Protein AF-A0A0S8HMH0-F1 (afdb_monomer)

Solvent-accessible surface area (backbone atoms only — not comparable to full-atom values): 11018 Å² total; per-residue (Å²): 95,72,72,56,54,53,49,30,64,58,48,47,52,60,85,46,56,89,77,49,42,74,47,32,37,36,41,28,42,48,95,86,63,75,40,56,44,40,27,40,67,96,49,77,58,69,62,85,72,77,86,64,91,89,71,96,68,79,64,75,35,37,70,79,66,38,47,76,60,98,62,56,66,53,66,22,23,14,37,42,34,40,58,44,87,44,60,71,60,41,64,72,53,43,43,40,42,51,50,45,24,29,25,83,70,13,36,37,36,44,32,37,47,31,38,86,16,70,39,26,44,49,56,54,59,58,42,64,77,75,42,99,65,76,86,62,41,58,49,40,66,68,56,50,53,51,54,41,43,77,45,50,30,46,83,76,49,39,27,23,28,52,69,60,55,80,98,61,60,82,74,88,52,76,49,42,84,40,86,59,85,71,29,19,31,38,31,41,34,28,31,32,56,78,76,90,125

Structure (mmCIF, N/CA/C/O backbone):
data_AF-A0A0S8HMH0-F1
#
_entry.id   AF-A0A0S8HMH0-F1
#
loop_
_atom_site.group_PDB
_atom_site.id
_atom_site.type_symbol
_atom_site.label_atom_id
_atom_site.label_alt_id
_atom_site.label_comp_id
_atom_site.label_asym_id
_atom_site.label_entity_id
_atom_site.label_seq_id
_atom_site.pdbx_PDB_ins_code
_atom_site.Cartn_x
_atom_site.Cartn_y
_atom_site.Cartn_z
_atom_site.occupancy
_atom_site.B_iso_or_equiv
_atom_site.auth_seq_id
_atom_site.auth_comp_id
_atom_site.auth_asym_id
_atom_site.auth_atom_id
_atom_site.pdbx_PDB_model_num
ATOM 1 N N . MET A 1 1 ? 19.406 8.335 -10.727 1.00 54.56 1 MET A N 1
ATOM 2 C CA . MET A 1 1 ? 18.355 7.352 -11.060 1.00 54.56 1 MET A CA 1
ATOM 3 C C . MET A 1 1 ? 17.518 6.958 -9.849 1.00 54.56 1 MET A C 1
ATOM 5 O O . MET A 1 1 ? 16.352 7.315 -9.808 1.00 54.56 1 MET A O 1
ATOM 9 N N . GLU A 1 2 ? 18.100 6.336 -8.819 1.00 69.69 2 GLU A N 1
ATOM 10 C CA . GLU A 1 2 ? 17.352 5.854 -7.639 1.00 69.69 2 GLU A CA 1
ATOM 11 C C . GLU A 1 2 ? 16.554 6.963 -6.906 1.00 69.69 2 GLU A C 1
ATOM 13 O O . GLU A 1 2 ? 15.407 6.765 -6.513 1.00 69.69 2 GLU A O 1
ATOM 18 N N . ARG A 1 3 ? 17.085 8.195 -6.843 1.00 76.88 3 ARG A N 1
ATOM 19 C CA . ARG A 1 3 ? 16.367 9.362 -6.285 1.00 76.88 3 ARG A CA 1
ATOM 20 C C . ARG A 1 3 ? 15.125 9.775 -7.091 1.00 76.88 3 ARG A C 1
ATOM 22 O O . ARG A 1 3 ? 14.196 10.321 -6.504 1.00 76.88 3 ARG A O 1
ATOM 29 N N . LEU A 1 4 ? 15.121 9.576 -8.411 1.00 86.12 4 LEU A N 1
ATOM 30 C CA . LEU A 1 4 ? 13.983 9.921 -9.271 1.00 86.12 4 LEU A CA 1
ATOM 31 C C . LEU A 1 4 ? 12.871 8.880 -9.133 1.00 86.12 4 LEU A C 1
ATOM 33 O O . LEU A 1 4 ? 11.728 9.262 -8.921 1.00 86.12 4 LEU A O 1
ATOM 37 N N . VAL A 1 5 ? 13.222 7.592 -9.143 1.00 86.12 5 VAL A N 1
ATOM 38 C CA . VAL A 1 5 ? 12.282 6.483 -8.901 1.00 86.12 5 VAL A CA 1
ATOM 39 C C . VAL A 1 5 ? 11.539 6.690 -7.582 1.00 86.12 5 VAL A C 1
ATOM 41 O O . VAL A 1 5 ? 10.315 6.735 -7.565 1.00 86.12 5 VAL A O 1
ATOM 44 N N . LEU A 1 6 ? 12.271 6.996 -6.506 1.00 81.94 6 LEU A N 1
ATOM 45 C CA . LEU A 1 6 ? 11.678 7.310 -5.205 1.00 81.94 6 LEU A CA 1
ATOM 46 C C . LEU A 1 6 ? 10.710 8.508 -5.248 1.00 81.94 6 LEU A C 1
ATOM 48 O O . LEU A 1 6 ? 9.697 8.527 -4.547 1.00 81.94 6 LEU A O 1
ATOM 52 N N . LYS A 1 7 ? 11.034 9.552 -6.024 1.00 85.50 7 LYS A N 1
ATOM 53 C CA . LYS A 1 7 ? 10.134 10.703 -6.198 1.00 85.50 7 LYS A CA 1
ATOM 54 C C . LYS A 1 7 ? 8.854 10.287 -6.917 1.00 85.50 7 LYS A C 1
ATOM 56 O O . LYS A 1 7 ? 7.790 10.750 -6.519 1.00 85.50 7 LYS A O 1
ATOM 61 N N . ILE A 1 8 ? 8.955 9.430 -7.930 1.00 90.50 8 ILE A N 1
ATOM 62 C CA . ILE A 1 8 ? 7.811 8.918 -8.689 1.00 90.50 8 ILE A CA 1
ATOM 63 C C . ILE A 1 8 ? 6.909 8.057 -7.790 1.00 90.50 8 ILE A C 1
ATOM 65 O O . ILE A 1 8 ? 5.709 8.311 -7.718 1.00 90.50 8 ILE A O 1
ATOM 69 N N . GLU A 1 9 ? 7.479 7.126 -7.019 1.00 89.56 9 GLU A N 1
ATOM 70 C CA . GLU A 1 9 ? 6.742 6.298 -6.046 1.00 89.56 9 GLU A CA 1
ATOM 71 C C . GLU A 1 9 ? 5.988 7.154 -5.019 1.00 89.56 9 GLU A C 1
ATOM 73 O O . GLU A 1 9 ? 4.804 6.942 -4.770 1.00 89.56 9 GLU A O 1
ATOM 78 N N . LYS A 1 10 ? 6.647 8.178 -4.457 1.00 85.69 10 LYS A N 1
ATOM 79 C CA . LYS A 1 10 ? 6.010 9.152 -3.551 1.00 85.69 10 LYS A CA 1
ATOM 80 C C . LYS A 1 10 ? 4.899 9.932 -4.240 1.00 85.69 10 LYS A C 1
ATOM 82 O O . LYS A 1 10 ? 3.817 10.111 -3.683 1.00 85.69 10 LYS A O 1
ATOM 87 N N . GLY A 1 11 ? 5.174 10.395 -5.456 1.00 88.25 11 GLY A N 1
ATOM 88 C CA . GLY A 1 11 ? 4.236 11.140 -6.283 1.00 88.25 11 GLY A CA 1
ATOM 89 C C . GLY A 1 11 ? 2.967 10.351 -6.598 1.00 88.25 11 GLY A C 1
ATOM 90 O O . GLY A 1 11 ? 1.910 10.963 -6.758 1.00 88.25 11 GLY A O 1
ATOM 91 N N . ALA A 1 12 ? 3.036 9.015 -6.596 1.00 92.19 12 ALA A N 1
ATOM 92 C CA . ALA A 1 12 ? 1.896 8.147 -6.868 1.00 92.19 12 ALA A CA 1
ATOM 93 C C . ALA A 1 12 ? 0.731 8.325 -5.883 1.00 92.19 12 ALA A C 1
ATOM 95 O O . ALA A 1 12 ? -0.423 8.139 -6.257 1.00 92.19 12 ALA A O 1
ATOM 96 N N . PHE A 1 13 ? 1.016 8.746 -4.650 1.00 91.00 13 PHE A N 1
ATOM 97 C CA . PHE A 1 13 ? 0.003 8.986 -3.622 1.00 91.00 13 PHE A CA 1
ATOM 98 C C . PHE A 1 13 ? -0.649 10.365 -3.724 1.00 91.00 13 PHE A C 1
ATOM 100 O O . PHE A 1 13 ? -1.709 10.575 -3.139 1.00 91.00 13 PHE A O 1
ATOM 107 N N . SER A 1 14 ? -0.050 11.312 -4.459 1.00 89.56 14 SER A N 1
ATOM 108 C CA . SER A 1 14 ? -0.543 12.696 -4.531 1.00 89.56 14 SER A CA 1
ATOM 109 C C . SER A 1 14 ? -2.036 12.823 -4.885 1.00 89.56 14 SER A C 1
ATOM 111 O O . SER A 1 14 ? -2.718 13.604 -4.217 1.00 89.56 14 SER A O 1
ATOM 113 N N . PRO A 1 15 ? -2.616 12.030 -5.813 1.00 91.94 15 PRO A N 1
ATOM 114 C CA . PRO A 1 15 ? -4.028 12.174 -6.165 1.00 91.94 15 PRO A CA 1
ATOM 115 C C . PRO A 1 15 ? -4.990 11.650 -5.093 1.00 91.94 15 PRO A C 1
ATOM 117 O O . PRO A 1 15 ? -6.191 11.880 -5.214 1.00 91.94 15 PRO A O 1
ATOM 120 N N . LEU A 1 16 ? -4.488 10.931 -4.081 1.00 90.06 16 LEU A N 1
ATOM 121 C CA . LEU A 1 16 ? -5.292 10.376 -2.993 1.00 90.06 16 LEU A CA 1
ATOM 122 C C . LEU A 1 16 ? -5.508 11.370 -1.854 1.00 90.06 16 LEU A C 1
ATOM 124 O O . LEU A 1 16 ? -6.494 11.243 -1.143 1.00 90.06 16 LEU A O 1
ATOM 128 N N . PHE A 1 17 ? -4.639 12.370 -1.672 1.00 87.25 17 PHE A N 1
ATOM 129 C CA . PHE A 1 17 ? -4.708 13.285 -0.523 1.00 87.25 17 PHE A CA 1
ATOM 130 C C . PHE A 1 17 ? -6.082 13.942 -0.283 1.00 87.25 17 PHE A C 1
ATOM 132 O O . PHE A 1 17 ? -6.442 14.064 0.890 1.00 87.25 17 PHE A O 1
ATOM 139 N N . PRO A 1 18 ? -6.865 14.324 -1.316 1.00 89.44 18 PRO A N 1
ATOM 140 C CA . PRO A 1 18 ? -8.228 14.829 -1.122 1.00 89.44 18 PRO A CA 1
ATOM 141 C C . PRO A 1 18 ? -9.206 13.806 -0.522 1.00 89.44 18 PRO A C 1
ATOM 143 O O . PRO A 1 18 ? -10.180 14.194 0.106 1.00 89.44 18 PRO A O 1
ATOM 146 N N . LEU A 1 19 ? -8.947 12.507 -0.698 1.00 87.44 19 LEU A N 1
ATOM 147 C CA . LEU A 1 19 ? -9.788 11.401 -0.223 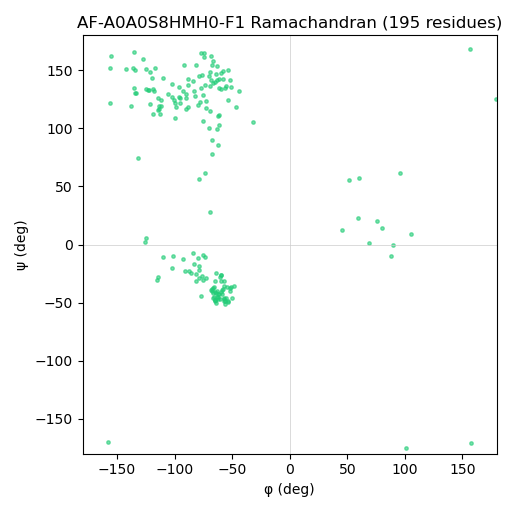1.00 87.44 19 LEU A CA 1
ATOM 148 C C . LEU A 1 19 ? -9.374 10.881 1.164 1.00 87.44 19 LEU A C 1
ATOM 150 O O . LEU A 1 19 ? -10.093 10.073 1.753 1.00 87.44 19 LEU A O 1
ATOM 154 N N . LEU A 1 20 ? -8.199 11.287 1.659 1.00 88.38 20 LEU A N 1
ATOM 155 C CA . LEU A 1 20 ? -7.602 10.769 2.890 1.00 88.38 20 LEU A CA 1
ATOM 156 C C . LEU A 1 20 ? -7.851 11.718 4.067 1.00 88.38 20 LEU A C 1
ATOM 158 O O . LEU A 1 20 ? -7.229 12.789 4.161 1.00 88.38 20 LEU A O 1
ATOM 162 N N . ALA A 1 21 ? -8.720 11.288 4.983 1.00 90.75 21 ALA A N 1
ATOM 163 C CA . ALA A 1 21 ? -9.039 11.981 6.224 1.00 90.75 21 ALA A CA 1
ATOM 164 C C . ALA A 1 21 ? -7.819 12.092 7.157 1.00 90.75 21 ALA A C 1
ATOM 166 O O . ALA A 1 21 ? -6.878 11.299 7.104 1.00 90.75 21 ALA A O 1
ATOM 167 N N . LYS A 1 22 ? -7.818 13.118 8.012 1.00 88.44 22 LYS A N 1
ATOM 168 C CA . LYS A 1 22 ? -6.812 13.296 9.069 1.00 88.44 22 LYS A CA 1
ATOM 169 C C . LYS A 1 22 ? -7.305 12.640 10.374 1.00 88.44 22 LYS A C 1
ATOM 171 O O . LYS A 1 22 ? -8.511 12.587 10.565 1.00 88.44 22 LYS A O 1
ATOM 176 N N . PRO A 1 23 ? -6.397 12.223 11.277 1.00 91.06 23 PRO A N 1
ATOM 177 C CA . PRO A 1 23 ? -4.943 12.263 11.126 1.00 91.06 23 PRO A CA 1
ATOM 178 C C . PRO A 1 23 ? -4.445 11.142 10.198 1.00 91.06 23 PRO A C 1
ATOM 180 O O . PRO A 1 23 ? -5.026 10.063 10.154 1.00 91.06 23 PRO A O 1
ATOM 183 N N . ARG A 1 24 ? -3.380 11.408 9.424 1.00 87.56 24 ARG A N 1
ATOM 184 C CA . ARG A 1 24 ? -2.820 10.428 8.474 1.00 87.56 24 ARG A CA 1
ATOM 185 C C . ARG A 1 24 ? -1.570 9.788 9.039 1.00 87.56 24 ARG A C 1
ATOM 187 O O . ARG A 1 24 ? -0.651 10.518 9.408 1.00 87.56 24 ARG A O 1
ATOM 194 N N . LEU A 1 25 ? -1.524 8.467 9.063 1.00 87.44 25 LEU A N 1
ATOM 195 C CA . LEU A 1 25 ? -0.377 7.687 9.503 1.00 87.44 25 LEU A CA 1
ATOM 196 C C . LEU A 1 25 ? 0.425 7.198 8.295 1.00 87.44 25 LEU A C 1
ATOM 198 O O . LEU A 1 25 ? -0.087 6.475 7.448 1.00 87.44 25 LEU A O 1
ATOM 202 N N . GLU A 1 26 ? 1.694 7.561 8.226 1.00 84.50 26 GLU A N 1
ATOM 203 C CA . GLU A 1 26 ? 2.635 7.077 7.224 1.00 84.50 26 GLU A CA 1
ATOM 204 C C . GLU A 1 26 ? 3.424 5.894 7.788 1.00 84.50 26 GLU A C 1
ATOM 206 O O . GLU A 1 26 ? 4.044 6.002 8.846 1.00 84.50 26 GLU A O 1
ATOM 211 N N . LEU A 1 27 ? 3.416 4.778 7.063 1.00 79.44 27 LEU A N 1
ATOM 212 C CA . LEU A 1 27 ? 4.091 3.525 7.382 1.00 79.44 27 LEU A CA 1
ATOM 213 C C . LEU A 1 27 ? 5.028 3.140 6.232 1.00 79.44 27 LEU A C 1
ATOM 215 O O . LEU A 1 27 ? 4.635 3.117 5.072 1.00 79.44 27 LEU A O 1
ATOM 219 N N . GLY A 1 28 ? 6.271 2.769 6.514 1.00 68.69 28 GLY A N 1
ATOM 220 C CA . GLY A 1 28 ? 7.116 2.139 5.493 1.00 68.69 28 GLY A CA 1
ATOM 221 C C . GLY A 1 28 ? 8.600 2.290 5.752 1.00 68.69 28 GLY A C 1
ATOM 222 O O . GLY A 1 28 ? 9.015 3.071 6.597 1.00 68.69 28 GLY A O 1
ATOM 223 N N . ILE A 1 29 ? 9.424 1.552 5.015 1.00 56.78 29 ILE A N 1
ATOM 224 C CA . ILE A 1 29 ? 10.881 1.728 5.020 1.00 56.78 29 ILE A CA 1
ATOM 225 C C . ILE A 1 29 ? 11.264 2.203 3.631 1.00 56.78 29 ILE A C 1
ATOM 227 O O . ILE A 1 29 ? 11.103 1.470 2.660 1.00 56.78 29 ILE A O 1
ATOM 231 N N . TRP A 1 30 ? 11.792 3.417 3.523 1.00 54.16 30 TRP A N 1
ATOM 232 C CA . TRP A 1 30 ? 12.256 3.896 2.227 1.00 54.16 30 TRP A CA 1
ATOM 233 C C . TRP A 1 30 ? 13.563 3.202 1.835 1.00 54.16 30 TRP A C 1
ATOM 235 O O . TRP A 1 30 ? 14.468 3.146 2.682 1.00 54.16 30 TRP A O 1
ATOM 245 N N . PRO A 1 31 ? 13.716 2.773 0.565 1.00 41.88 31 PRO A N 1
ATOM 246 C CA . PRO A 1 31 ? 14.892 2.044 0.079 1.00 41.88 31 PRO A CA 1
ATOM 247 C C . PRO A 1 31 ? 16.234 2.688 0.464 1.00 41.88 31 PRO A C 1
ATOM 249 O O . PRO A 1 31 ? 17.186 1.994 0.808 1.00 41.88 31 PRO A O 1
ATOM 252 N N . HIS A 1 32 ? 16.292 4.024 0.499 1.00 40.22 32 HIS A N 1
ATOM 253 C CA . HIS A 1 32 ? 17.520 4.781 0.782 1.00 40.22 32 HIS A CA 1
ATOM 254 C C . HIS A 1 32 ? 17.627 5.320 2.208 1.00 40.22 32 HIS A C 1
ATOM 256 O O . HIS A 1 32 ? 18.678 5.825 2.590 1.00 40.22 32 HIS A O 1
ATOM 262 N N . SER A 1 33 ? 16.560 5.245 3.008 1.00 41.53 33 SER A N 1
ATOM 263 C CA . SER A 1 33 ? 16.579 5.845 4.344 1.00 41.53 33 SER A CA 1
ATOM 264 C C . SER A 1 33 ? 17.055 4.863 5.417 1.00 41.53 33 SER A C 1
ATOM 266 O O . SER A 1 33 ? 17.503 5.314 6.467 1.00 41.53 33 SER A O 1
ATOM 268 N N . LYS A 1 34 ? 16.960 3.533 5.197 1.00 46.12 34 LYS A N 1
ATOM 269 C CA . LYS A 1 34 ? 17.135 2.471 6.231 1.00 46.12 34 LYS A CA 1
ATOM 270 C C . LYS A 1 34 ? 16.399 2.763 7.556 1.00 46.12 34 LYS A C 1
ATOM 272 O O . LYS A 1 34 ? 16.637 2.118 8.573 1.00 46.12 34 LYS A O 1
ATOM 277 N N . ARG A 1 35 ? 15.512 3.754 7.544 1.00 43.50 35 ARG A N 1
ATOM 278 C CA . ARG A 1 35 ? 14.792 4.312 8.669 1.00 43.50 35 ARG A CA 1
ATOM 279 C C . ARG A 1 35 ? 13.326 4.066 8.364 1.00 43.50 35 ARG A C 1
ATOM 281 O O . ARG A 1 35 ? 12.827 4.626 7.384 1.00 43.50 35 ARG A O 1
ATOM 288 N N . PRO A 1 36 ? 12.653 3.203 9.130 1.00 49.84 36 PRO A N 1
ATOM 289 C CA . PRO A 1 36 ? 11.218 3.116 9.032 1.00 49.84 36 PRO A CA 1
ATOM 290 C C . PRO A 1 36 ? 10.591 4.467 9.364 1.00 49.84 36 PRO A C 1
ATOM 292 O O . PRO A 1 36 ? 10.959 5.120 10.339 1.00 49.84 36 PRO A O 1
ATOM 295 N N . ILE A 1 37 ? 9.650 4.882 8.535 1.00 57.03 37 ILE A N 1
ATOM 296 C CA . ILE A 1 37 ? 8.772 5.999 8.805 1.00 57.03 37 ILE A CA 1
ATOM 297 C C . ILE A 1 37 ? 7.535 5.454 9.508 1.00 57.03 37 ILE A C 1
ATOM 299 O O . ILE A 1 37 ? 6.895 4.510 9.044 1.00 57.03 37 ILE A O 1
ATOM 303 N N . LEU A 1 38 ? 7.267 6.062 10.657 1.00 56.00 38 LEU A N 1
ATOM 304 C CA . LEU A 1 38 ? 6.021 5.993 11.399 1.00 56.00 38 LEU A CA 1
ATOM 305 C C . LEU A 1 38 ? 5.662 7.441 11.751 1.00 56.00 38 LEU A C 1
ATOM 307 O O . LEU A 1 38 ? 5.916 7.873 12.869 1.00 56.00 38 LEU A O 1
ATOM 311 N N . SER A 1 39 ? 5.200 8.243 10.792 1.00 60.41 39 SER A N 1
ATOM 312 C CA . SER A 1 39 ? 4.813 9.647 11.032 1.00 60.41 39 SER A CA 1
ATOM 313 C C . SER A 1 39 ? 3.304 9.784 11.023 1.00 60.41 39 SER A C 1
ATOM 315 O O . SER A 1 39 ? 2.643 9.359 10.088 1.00 60.41 39 SER A O 1
ATOM 317 N N . LEU A 1 40 ? 2.752 10.419 12.051 1.00 56.47 40 LEU A N 1
ATOM 318 C CA . LEU A 1 40 ? 1.377 10.905 12.019 1.00 56.47 40 LEU A CA 1
ATOM 319 C C . LEU A 1 40 ? 1.419 12.354 11.524 1.00 56.47 40 LEU A C 1
ATOM 321 O O . LEU A 1 40 ? 2.241 13.126 12.013 1.00 56.47 40 LEU A O 1
ATOM 325 N N . SER A 1 41 ? 0.582 12.737 10.558 1.00 57.62 41 SER A N 1
ATOM 326 C CA . SER A 1 41 ? 0.531 14.108 10.023 1.00 57.62 41 SER A CA 1
ATOM 327 C C . SER A 1 41 ? 0.515 15.142 11.155 1.00 57.62 41 SER A C 1
ATOM 329 O O . SER A 1 41 ? -0.406 15.152 11.967 1.00 57.62 41 SER A O 1
ATOM 331 N N . GLY A 1 42 ? 1.539 16.002 11.203 1.00 44.00 42 GLY A N 1
ATOM 332 C CA . GLY A 1 42 ? 1.706 17.029 12.241 1.00 44.00 42 GLY A CA 1
ATOM 333 C C . GLY A 1 42 ? 2.495 16.598 13.487 1.00 44.00 42 GLY A C 1
ATOM 334 O O . GLY A 1 42 ? 2.711 17.422 14.370 1.00 44.00 42 GLY A O 1
ATOM 335 N N . ARG A 1 43 ? 2.968 15.347 13.575 1.00 41.31 43 ARG A N 1
ATOM 336 C CA . ARG A 1 43 ? 3.824 14.849 14.667 1.00 41.31 43 ARG A CA 1
ATOM 337 C C . ARG A 1 43 ? 5.152 14.320 14.124 1.00 41.31 43 ARG A C 1
ATOM 339 O O . ARG A 1 43 ? 5.227 13.793 13.014 1.00 41.31 43 ARG A O 1
ATOM 346 N N . LYS A 1 44 ? 6.223 14.452 14.916 1.00 39.16 44 LYS A N 1
ATOM 347 C CA . LYS A 1 44 ? 7.517 13.822 14.602 1.00 39.16 44 LYS A CA 1
ATOM 348 C C . LYS A 1 44 ? 7.333 12.298 14.480 1.00 39.16 44 LYS A C 1
ATOM 350 O O . LYS A 1 44 ? 6.473 11.752 15.172 1.00 39.16 44 LYS A O 1
ATOM 355 N N . PRO A 1 45 ? 8.127 11.609 13.636 1.00 45.00 45 PRO A N 1
ATOM 356 C CA . PRO A 1 45 ? 8.067 10.159 13.521 1.00 45.00 45 PRO A CA 1
ATOM 357 C C . PRO A 1 45 ? 8.157 9.489 14.896 1.00 45.00 45 PRO A C 1
ATOM 359 O O . PRO A 1 45 ? 9.005 9.863 15.708 1.00 45.00 45 PRO A O 1
ATOM 362 N N . PHE A 1 46 ? 7.318 8.489 15.149 1.00 44.81 46 PHE A N 1
ATOM 363 C CA . PHE A 1 46 ? 7.402 7.602 16.303 1.00 44.81 46 PHE A CA 1
ATOM 364 C C . PHE A 1 46 ? 8.667 6.739 16.174 1.00 44.81 46 PHE A C 1
ATOM 366 O O . PHE A 1 46 ? 8.632 5.576 15.779 1.00 44.81 46 PHE A O 1
ATOM 373 N N . SER A 1 47 ? 9.819 7.322 16.489 1.00 41.53 47 SER A N 1
ATOM 374 C CA . SER A 1 47 ? 11.035 6.581 16.792 1.00 41.53 47 SER A CA 1
ATOM 375 C C . SER A 1 47 ? 11.158 6.507 18.306 1.00 41.53 47 SER A C 1
ATOM 377 O O . SER A 1 47 ? 11.314 7.541 18.956 1.00 41.53 47 SER A O 1
ATOM 379 N N . LYS A 1 48 ? 11.151 5.303 18.887 1.00 35.97 48 LYS A N 1
ATOM 380 C CA . LYS A 1 48 ? 11.764 5.127 20.207 1.00 35.97 48 LYS A CA 1
ATOM 381 C C . LYS A 1 48 ? 13.269 5.323 20.028 1.00 35.97 48 LYS A C 1
ATOM 383 O O . LYS A 1 48 ? 13.998 4.379 19.745 1.00 35.97 48 LYS A O 1
ATOM 388 N N . THR A 1 49 ? 13.745 6.557 20.159 1.00 33.78 49 THR A N 1
ATOM 389 C CA . THR A 1 49 ? 15.150 6.800 20.475 1.00 33.78 49 THR A CA 1
ATOM 390 C C . THR A 1 49 ? 15.350 6.351 21.914 1.00 33.78 49 THR A C 1
ATOM 392 O O . THR A 1 49 ? 15.009 7.075 22.846 1.00 33.78 49 THR A O 1
ATOM 395 N N . SER A 1 50 ? 15.897 5.151 22.116 1.00 31.62 50 SER A N 1
ATOM 396 C CA . SER A 1 50 ? 16.695 4.932 23.318 1.00 31.62 50 SER A CA 1
ATOM 397 C C . SER A 1 50 ? 17.884 5.882 23.197 1.00 31.62 50 SER A C 1
ATOM 399 O O . SER A 1 50 ? 18.812 5.653 22.422 1.00 31.62 50 SER A O 1
ATOM 401 N N . SER A 1 51 ? 17.794 7.023 23.878 1.00 32.81 51 SER A N 1
ATOM 402 C CA . SER A 1 51 ? 18.938 7.890 24.114 1.00 32.81 51 SER A CA 1
ATOM 403 C C . SER A 1 51 ? 19.961 7.098 24.911 1.00 32.81 51 SER A C 1
ATOM 405 O O . SER A 1 51 ? 19.810 6.934 26.115 1.00 32.81 51 SER A O 1
ATOM 407 N N . ARG A 1 52 ? 21.012 6.628 24.246 1.00 26.75 52 ARG A N 1
ATOM 408 C CA . ARG A 1 52 ? 22.350 6.500 24.826 1.00 26.75 52 ARG A CA 1
ATOM 409 C C . ARG A 1 52 ? 23.354 6.518 23.681 1.00 26.75 52 ARG A C 1
ATOM 411 O O . ARG A 1 52 ? 23.250 5.753 22.725 1.00 26.75 52 ARG A O 1
ATOM 418 N N . LYS A 1 53 ? 24.271 7.487 23.753 1.00 38.56 53 LYS A N 1
ATOM 419 C CA . LYS A 1 53 ? 25.425 7.630 22.861 1.00 38.56 53 LYS A CA 1
ATOM 420 C C . LYS A 1 53 ? 26.081 6.257 22.663 1.00 38.56 53 LYS A C 1
ATOM 422 O O . LYS A 1 53 ? 26.345 5.569 23.641 1.00 38.56 53 LYS A O 1
ATOM 427 N N . GLY A 1 54 ? 26.363 5.904 21.409 1.00 32.12 54 GLY A N 1
ATOM 428 C CA . GLY A 1 54 ? 27.229 4.770 21.078 1.00 32.12 54 GLY A CA 1
ATOM 429 C C . GLY A 1 54 ? 26.520 3.449 20.772 1.00 32.12 54 GLY A C 1
ATOM 430 O O . GLY A 1 54 ? 26.740 2.467 21.462 1.00 32.12 54 GLY A O 1
ATOM 431 N N . ASN A 1 55 ? 25.687 3.399 19.726 1.00 29.30 55 ASN A N 1
ATOM 432 C CA . ASN A 1 55 ? 25.678 2.298 18.745 1.00 29.30 55 ASN A CA 1
ATOM 433 C C . ASN A 1 55 ? 24.589 2.530 17.689 1.00 29.30 55 ASN A C 1
ATOM 435 O O . ASN A 1 55 ? 23.414 2.682 18.012 1.00 29.30 55 ASN A O 1
ATOM 439 N N . ARG A 1 56 ? 24.962 2.516 16.404 1.00 34.62 56 ARG A N 1
ATOM 440 C CA . ARG A 1 56 ? 24.028 2.554 15.262 1.00 34.62 56 ARG A CA 1
ATOM 441 C C . ARG A 1 56 ? 23.310 1.199 15.107 1.00 34.62 56 ARG A C 1
ATOM 443 O O . ARG A 1 56 ? 23.470 0.535 14.088 1.00 34.62 56 ARG A O 1
ATOM 450 N N . LYS A 1 57 ? 22.541 0.759 16.109 1.00 34.97 57 LYS A N 1
ATOM 451 C CA . LYS A 1 57 ? 21.617 -0.377 15.949 1.00 34.97 57 LYS A CA 1
ATOM 452 C C . LYS A 1 57 ? 20.372 0.095 15.191 1.00 34.97 57 LYS A C 1
ATOM 454 O O . LYS A 1 57 ? 19.876 1.194 15.429 1.00 34.97 57 LYS A O 1
ATOM 459 N N . GLY A 1 58 ? 19.949 -0.704 14.210 1.00 40.59 58 GLY A N 1
ATOM 460 C CA . GLY A 1 58 ? 18.875 -0.389 13.267 1.00 40.59 58 GLY A CA 1
ATOM 461 C C . GLY A 1 58 ? 17.589 0.051 13.964 1.00 40.59 58 GLY A C 1
ATOM 462 O O . GLY A 1 58 ? 17.233 -0.447 15.026 1.00 40.59 58 GLY A O 1
ATOM 463 N N . MET A 1 59 ? 16.911 1.025 13.370 1.00 41.12 59 MET A N 1
ATOM 464 C CA . MET A 1 59 ? 15.711 1.624 13.938 1.00 41.12 59 MET A CA 1
ATOM 465 C C . MET A 1 59 ? 14.535 0.639 13.829 1.00 41.12 59 MET A C 1
ATOM 467 O O . MET A 1 59 ? 14.153 0.251 12.726 1.00 41.12 59 MET A O 1
ATOM 471 N N . GLU A 1 60 ? 13.987 0.212 14.970 1.00 50.00 60 GLU A N 1
ATOM 472 C CA . GLU A 1 60 ? 12.846 -0.707 15.044 1.00 50.00 60 GLU A CA 1
ATOM 473 C C . GLU A 1 60 ? 11.519 0.050 14.884 1.00 50.00 60 GLU A C 1
ATOM 475 O O . GLU A 1 60 ? 11.275 1.059 15.541 1.00 50.00 60 GLU A O 1
ATOM 480 N N . SER A 1 61 ? 10.633 -0.458 14.030 1.00 57.59 61 SER A N 1
ATOM 481 C CA . SER A 1 61 ? 9.268 0.038 13.826 1.00 57.59 61 SER A CA 1
ATOM 482 C C . SER A 1 61 ? 8.266 -1.114 13.768 1.00 57.59 61 SER A C 1
ATOM 484 O O . SER A 1 61 ? 8.676 -2.260 13.543 1.00 57.59 61 SER A O 1
ATOM 486 N N . PRO A 1 62 ? 6.954 -0.840 13.887 1.00 62.75 62 PRO A N 1
ATOM 487 C CA . PRO A 1 62 ? 5.908 -1.823 13.598 1.00 62.75 62 PRO A CA 1
ATOM 488 C C . PRO A 1 62 ? 6.089 -2.487 12.229 1.00 62.75 62 PRO A C 1
ATOM 490 O O . PRO A 1 62 ? 5.906 -3.692 12.101 1.00 62.75 62 PRO A O 1
ATOM 493 N N . VAL A 1 63 ? 6.556 -1.726 11.233 1.00 59.03 63 VAL A N 1
ATOM 494 C CA . VAL A 1 63 ? 6.844 -2.222 9.882 1.00 59.03 63 VAL A CA 1
ATOM 495 C C . VAL A 1 63 ? 7.990 -3.240 9.904 1.00 59.03 63 VAL A C 1
ATOM 497 O O . VAL A 1 63 ? 7.841 -4.330 9.378 1.00 59.03 63 VAL A O 1
ATOM 500 N N . THR A 1 64 ? 9.116 -2.952 10.561 1.00 56.25 64 THR A N 1
ATOM 501 C CA . THR A 1 64 ? 10.286 -3.861 10.572 1.00 56.25 64 THR A CA 1
ATOM 502 C C . THR A 1 64 ? 10.127 -5.068 11.498 1.00 56.25 64 THR A C 1
ATOM 504 O O . THR A 1 64 ? 10.780 -6.086 11.291 1.00 56.25 64 THR A O 1
ATOM 507 N N . THR A 1 65 ? 9.325 -4.945 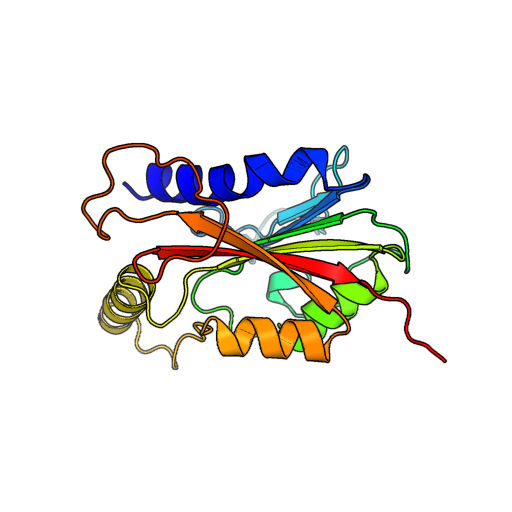12.557 1.00 60.88 65 THR A N 1
ATOM 508 C CA . THR A 1 65 ? 9.225 -5.953 13.630 1.00 60.88 65 THR A CA 1
ATOM 509 C C . THR A 1 65 ? 7.893 -6.701 13.643 1.00 60.88 65 THR A C 1
ATOM 511 O O . THR A 1 65 ? 7.744 -7.663 14.394 1.00 60.88 65 THR A O 1
ATOM 514 N N . GLY A 1 66 ? 6.898 -6.255 12.868 1.00 59.97 66 GLY A N 1
ATOM 515 C CA . GLY A 1 66 ? 5.524 -6.747 12.975 1.00 59.97 66 GLY A CA 1
ATOM 516 C C . GLY A 1 66 ? 4.917 -6.525 14.367 1.00 59.97 66 GLY A C 1
ATOM 517 O O . GLY A 1 66 ? 4.043 -7.283 14.785 1.00 59.97 66 GLY A O 1
ATOM 518 N N . ARG A 1 67 ? 5.419 -5.563 15.152 1.00 67.62 67 ARG A N 1
ATOM 519 C CA . ARG A 1 67 ? 4.846 -5.200 16.459 1.00 67.62 67 ARG A CA 1
ATOM 520 C C . ARG A 1 67 ? 3.590 -4.343 16.289 1.00 67.62 67 ARG A C 1
ATOM 522 O O . ARG A 1 67 ? 3.333 -3.829 15.206 1.00 67.62 67 ARG A O 1
ATOM 529 N N . ALA A 1 68 ? 2.824 -4.221 17.371 1.00 78.94 68 ALA A N 1
ATOM 530 C CA . ALA A 1 68 ? 1.632 -3.383 17.416 1.00 78.94 68 ALA A CA 1
ATOM 531 C C . ALA A 1 68 ? 1.958 -1.921 17.073 1.00 78.94 68 ALA A C 1
ATOM 533 O O . ALA A 1 68 ? 3.018 -1.409 17.454 1.00 78.94 68 ALA A O 1
ATOM 534 N N . ILE A 1 69 ? 1.052 -1.257 16.356 1.00 83.31 69 ILE A N 1
ATOM 535 C CA . ILE A 1 69 ? 1.127 0.185 16.125 1.00 83.31 69 ILE A CA 1
ATOM 536 C C . ILE A 1 69 ? 0.769 0.859 17.460 1.00 83.31 69 ILE A C 1
ATOM 538 O O . ILE A 1 69 ? -0.295 0.570 18.002 1.00 83.31 69 ILE A O 1
ATOM 542 N N . PRO A 1 70 ? 1.628 1.729 18.025 1.00 83.50 70 PRO A N 1
ATOM 543 C CA . PRO A 1 70 ? 1.420 2.328 19.346 1.00 83.50 70 PRO A CA 1
ATOM 544 C C . PRO A 1 70 ? 0.414 3.491 19.284 1.00 83.50 70 PRO A C 1
ATOM 546 O O . PRO A 1 70 ? 0.742 4.625 19.619 1.00 83.50 70 PRO A O 1
ATOM 549 N N . LEU A 1 71 ? -0.783 3.204 18.781 1.00 85.81 71 LEU A N 1
ATOM 550 C CA . LEU A 1 71 ? -1.924 4.103 18.669 1.00 85.81 71 LEU A CA 1
ATOM 551 C C . LEU A 1 71 ? -3.180 3.358 19.116 1.00 85.81 71 LEU A C 1
ATOM 553 O O . LEU A 1 71 ? -3.265 2.131 18.967 1.00 85.81 71 LEU A O 1
ATOM 557 N N . ASP A 1 72 ? -4.148 4.108 19.623 1.00 87.31 72 ASP A N 1
ATOM 558 C CA . ASP A 1 72 ? -5.437 3.569 20.036 1.00 87.31 72 ASP A CA 1
ATOM 559 C C . ASP A 1 72 ? -6.229 3.059 18.831 1.00 87.31 72 ASP A C 1
ATOM 561 O O . ASP A 1 72 ? -5.971 3.416 17.675 1.00 87.31 72 ASP A O 1
ATOM 565 N N . SER A 1 73 ? -7.174 2.164 19.095 1.00 91.44 73 SER A N 1
ATOM 566 C CA . SER A 1 73 ? -8.105 1.710 18.066 1.00 91.44 73 SER A CA 1
ATOM 567 C C . SER A 1 73 ? -8.958 2.890 17.591 1.00 91.44 73 SER A C 1
ATOM 569 O O . SER A 1 73 ? -9.362 3.690 18.425 1.00 91.44 73 SER A O 1
ATOM 571 N N . GLN A 1 74 ? -9.250 2.976 16.290 1.00 93.56 74 GLN A N 1
ATOM 572 C CA . GLN A 1 74 ? -10.061 4.063 15.708 1.00 93.56 74 GLN A CA 1
ATOM 573 C C . GLN A 1 74 ? -9.562 5.469 16.097 1.00 93.56 74 GLN A C 1
ATOM 575 O O . GLN A 1 74 ? -10.269 6.260 16.715 1.00 93.56 74 GLN A O 1
ATOM 580 N N . SER A 1 75 ? -8.289 5.743 15.809 1.00 90.94 75 SER A N 1
ATOM 581 C CA . SER A 1 75 ? -7.636 7.025 16.111 1.00 90.94 75 SER A CA 1
ATOM 582 C C . SER A 1 75 ? -7.001 7.683 14.881 1.00 90.94 75 SER A C 1
ATOM 584 O O . SER A 1 75 ? -6.279 8.681 14.994 1.00 90.94 75 SER A O 1
ATOM 586 N N . VAL A 1 76 ? -7.212 7.102 13.698 1.00 92.12 76 VAL A N 1
ATOM 587 C CA . VAL A 1 76 ? -6.524 7.449 12.454 1.00 92.12 76 VAL A CA 1
ATOM 588 C C . VAL A 1 76 ? -7.527 7.484 11.309 1.00 92.12 76 VAL A C 1
ATOM 590 O O . VAL A 1 76 ? -8.077 6.459 10.921 1.00 92.12 76 VAL A O 1
ATOM 593 N N . GLY A 1 77 ? -7.671 8.643 10.668 1.00 92.75 77 GLY A N 1
ATOM 594 C CA . GLY A 1 77 ? -8.562 8.786 9.518 1.00 92.75 77 GLY A CA 1
ATOM 595 C C . GLY A 1 77 ? -8.022 8.118 8.249 1.00 92.75 77 GLY A C 1
ATOM 596 O O . GLY A 1 77 ? -8.788 7.699 7.378 1.00 92.75 77 GLY A O 1
ATOM 597 N N . SER A 1 78 ? -6.695 8.022 8.088 1.00 94.25 78 SER A N 1
ATOM 598 C CA . SER A 1 78 ? -6.089 7.351 6.927 1.00 94.25 78 SER A CA 1
ATOM 599 C C . SER A 1 78 ? -4.665 6.837 7.146 1.00 94.25 78 SER A C 1
ATOM 601 O O . SER A 1 78 ? -3.884 7.426 7.888 1.00 94.25 78 SER A O 1
ATOM 603 N N . ILE A 1 79 ? -4.284 5.785 6.420 1.00 92.56 79 ILE A N 1
ATOM 604 C CA . ILE A 1 79 ? -2.932 5.212 6.415 1.00 92.56 79 ILE A CA 1
ATOM 605 C C . ILE A 1 79 ? -2.325 5.302 5.012 1.00 92.56 79 ILE A C 1
ATOM 607 O O . ILE A 1 79 ? -2.951 4.926 4.027 1.00 92.56 79 ILE A O 1
ATOM 611 N N . LEU A 1 80 ? -1.077 5.750 4.918 1.00 90.94 80 LEU A N 1
ATOM 612 C CA . LEU A 1 80 ? -0.246 5.691 3.717 1.00 90.94 80 LEU A CA 1
ATOM 613 C C . LEU A 1 80 ? 0.888 4.710 3.990 1.00 90.94 80 LEU A C 1
ATOM 615 O O . LEU A 1 80 ? 1.671 4.919 4.910 1.00 90.94 80 LEU A O 1
ATOM 619 N N . MET A 1 81 ? 0.985 3.641 3.213 1.00 87.88 81 MET A N 1
ATOM 620 C CA . MET A 1 81 ? 1.967 2.589 3.413 1.00 87.88 81 MET A CA 1
ATOM 621 C C . MET A 1 81 ? 2.788 2.368 2.155 1.00 87.88 81 MET A C 1
ATOM 623 O O . MET A 1 81 ? 2.223 2.236 1.077 1.00 87.88 81 MET A O 1
ATOM 627 N N . ILE A 1 82 ? 4.110 2.261 2.280 1.00 85.38 82 ILE A N 1
ATOM 628 C CA . ILE A 1 82 ? 4.963 1.770 1.191 1.00 85.38 82 ILE A CA 1
ATOM 629 C C . ILE A 1 82 ? 5.730 0.554 1.667 1.00 85.38 82 ILE A C 1
ATOM 631 O O . ILE A 1 82 ? 6.482 0.606 2.646 1.00 85.38 82 ILE A O 1
ATOM 635 N N . LEU A 1 83 ? 5.514 -0.551 0.962 1.00 81.56 83 LEU A N 1
ATOM 636 C CA . LEU A 1 83 ? 6.140 -1.822 1.260 1.00 81.56 83 LEU A CA 1
ATOM 637 C C . LEU A 1 83 ? 7.483 -1.906 0.532 1.00 81.56 83 LEU A C 1
ATOM 639 O O . LEU A 1 83 ? 7.508 -1.874 -0.700 1.00 81.56 83 LEU A O 1
ATOM 643 N N . PRO A 1 84 ? 8.603 -2.022 1.265 1.00 71.56 84 PRO A N 1
ATOM 644 C CA . PRO A 1 84 ? 9.900 -2.204 0.639 1.00 71.56 84 PRO A CA 1
ATOM 645 C C . PRO A 1 84 ? 9.985 -3.574 -0.043 1.00 71.56 84 PRO A C 1
ATOM 647 O O . PRO A 1 84 ? 9.364 -4.552 0.380 1.00 71.56 84 PRO A O 1
ATOM 650 N N . GLU A 1 85 ? 10.834 -3.676 -1.060 1.00 65.81 85 GLU A N 1
ATOM 651 C CA . GLU A 1 85 ? 11.225 -4.963 -1.633 1.00 65.81 85 GLU A CA 1
ATOM 652 C C . GLU A 1 85 ? 11.797 -5.891 -0.553 1.00 65.81 85 GLU A C 1
ATOM 654 O O . GLU A 1 85 ? 12.623 -5.484 0.271 1.00 65.81 85 GLU A O 1
ATOM 659 N N . GLY A 1 86 ? 11.394 -7.163 -0.570 1.00 59.91 86 GLY A N 1
ATOM 660 C CA . GLY A 1 86 ? 11.881 -8.122 0.417 1.00 59.91 86 GLY A CA 1
ATOM 661 C C . GLY A 1 86 ? 11.254 -7.972 1.794 1.00 59.91 86 GLY A C 1
ATOM 662 O O . GLY A 1 86 ? 11.836 -8.447 2.768 1.00 59.91 86 GLY A O 1
ATOM 663 N N . PHE A 1 87 ? 10.088 -7.328 1.888 1.00 64.19 87 PHE A N 1
ATOM 664 C CA . PHE A 1 87 ? 9.290 -7.273 3.105 1.00 64.19 87 PHE A CA 1
ATOM 665 C C . PHE 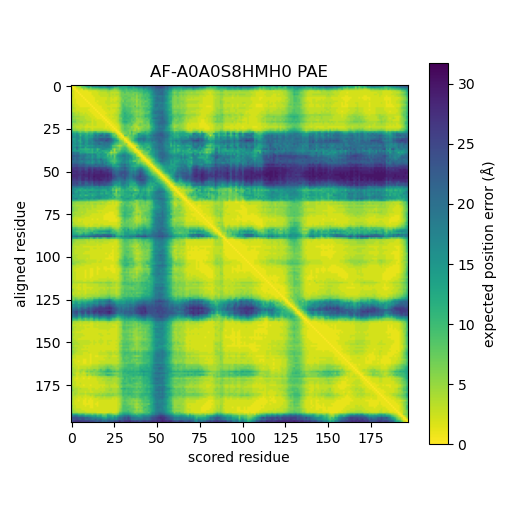A 1 87 ? 8.832 -8.680 3.526 1.00 64.19 87 PHE A C 1
ATOM 667 O O . PHE A 1 87 ? 7.759 -9.166 3.157 1.00 64.19 87 PHE A O 1
ATOM 674 N N . ALA A 1 88 ? 9.699 -9.363 4.272 1.00 56.03 88 ALA A N 1
ATOM 675 C CA . ALA A 1 88 ? 9.547 -10.770 4.615 1.00 56.03 88 ALA A CA 1
ATOM 676 C C . ALA A 1 88 ? 8.708 -10.999 5.884 1.00 56.03 88 ALA A C 1
ATOM 678 O O . ALA A 1 88 ? 8.125 -12.073 6.031 1.00 56.03 88 ALA A O 1
ATOM 679 N N . CYS A 1 89 ? 8.591 -10.013 6.781 1.00 57.19 89 CYS A N 1
ATOM 680 C CA . CYS A 1 89 ? 7.964 -10.199 8.088 1.00 57.19 89 CYS A CA 1
ATOM 681 C C . CYS A 1 89 ? 6.624 -9.453 8.238 1.00 57.19 89 CYS A C 1
ATOM 683 O O . CYS A 1 89 ? 6.530 -8.241 8.105 1.00 57.19 89 CYS A O 1
ATOM 685 N N . GLY A 1 90 ? 5.569 -10.198 8.587 1.00 74.38 90 GLY A N 1
ATOM 686 C CA . GLY A 1 90 ? 4.429 -9.654 9.329 1.00 74.38 90 GLY A CA 1
ATOM 687 C C . GLY A 1 90 ? 3.356 -8.858 8.578 1.00 74.38 90 GLY A C 1
ATOM 688 O O . GLY A 1 90 ? 2.550 -8.246 9.269 1.00 74.38 90 GLY A O 1
ATOM 689 N N . LEU A 1 91 ? 3.264 -8.881 7.235 1.00 82.44 91 LEU A N 1
ATOM 690 C CA . LEU A 1 91 ? 2.231 -8.117 6.494 1.00 82.44 91 LEU A CA 1
ATOM 691 C C . LEU A 1 91 ? 0.815 -8.350 7.038 1.00 82.44 91 LEU A C 1
ATOM 693 O O . LEU A 1 91 ? 0.106 -7.390 7.299 1.00 82.44 91 LEU A O 1
ATOM 697 N N . LYS A 1 92 ? 0.430 -9.609 7.288 1.00 85.69 92 LYS A N 1
ATOM 698 C CA . LYS A 1 92 ? -0.875 -9.942 7.885 1.00 85.69 92 LYS A CA 1
ATOM 699 C C . LYS A 1 92 ? -1.110 -9.186 9.200 1.00 85.69 92 LYS A C 1
ATOM 701 O O . LYS A 1 92 ? -2.141 -8.552 9.377 1.00 85.69 92 LYS A O 1
ATOM 706 N N . LYS A 1 93 ? -0.133 -9.214 10.109 1.00 85.00 93 LYS A N 1
ATOM 707 C CA . LYS A 1 93 ? -0.223 -8.536 11.408 1.00 85.00 93 LYS A CA 1
ATOM 708 C C . LYS A 1 93 ? -0.221 -7.014 11.263 1.00 85.00 93 LYS A C 1
ATOM 710 O O . LYS A 1 93 ? -0.986 -6.347 11.946 1.00 85.00 93 LYS A O 1
ATOM 715 N N . LEU A 1 94 ? 0.586 -6.478 10.348 1.00 86.56 94 LEU A N 1
ATOM 716 C CA . LEU A 1 94 ? 0.617 -5.049 10.047 1.00 86.56 94 LEU A CA 1
ATOM 717 C C . LEU A 1 94 ? -0.720 -4.569 9.475 1.00 86.56 94 LEU A C 1
ATOM 719 O O . LEU A 1 94 ? -1.184 -3.506 9.865 1.00 86.56 94 LEU A O 1
ATOM 723 N N . LEU A 1 95 ? -1.360 -5.351 8.602 1.00 91.31 95 LEU A N 1
ATOM 724 C CA . LEU A 1 95 ? -2.687 -5.048 8.067 1.00 91.31 95 LEU A CA 1
ATOM 725 C C . LEU A 1 95 ? -3.766 -5.117 9.154 1.00 91.31 95 LEU A C 1
ATOM 727 O O . LEU A 1 95 ? -4.594 -4.217 9.218 1.00 91.31 95 LEU A O 1
ATOM 731 N N . HIS A 1 96 ? -3.728 -6.110 10.050 1.00 91.62 96 HIS A N 1
ATOM 732 C CA . HIS A 1 96 ? -4.651 -6.164 11.192 1.00 91.62 96 HIS A CA 1
ATOM 733 C C . HIS A 1 96 ? -4.481 -4.978 12.149 1.00 91.62 96 HIS A C 1
ATOM 735 O O . HIS A 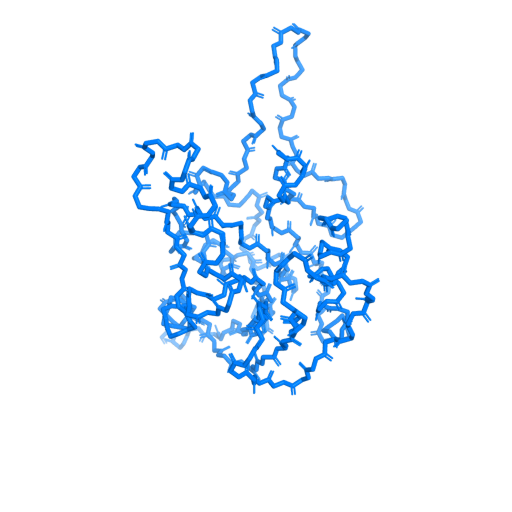1 96 ? -5.469 -4.385 12.568 1.00 91.62 96 HIS A O 1
ATOM 741 N N . GLU A 1 97 ? -3.247 -4.587 12.463 1.00 91.12 97 GLU A N 1
ATOM 742 C CA . GLU A 1 97 ? -2.994 -3.400 13.286 1.00 91.12 97 GLU A CA 1
ATOM 743 C C . GLU A 1 97 ? -3.399 -2.111 12.571 1.00 91.12 97 GLU A C 1
ATOM 745 O O . GLU A 1 97 ? -3.953 -1.211 13.193 1.00 91.12 97 GLU A O 1
ATOM 750 N N . SER A 1 98 ? -3.177 -2.042 11.257 1.00 92.19 98 SER A N 1
ATOM 751 C CA . SER A 1 98 ? -3.629 -0.926 10.422 1.00 92.19 98 SER A CA 1
ATOM 752 C C . SER A 1 98 ? -5.154 -0.811 10.447 1.00 92.19 98 SER A C 1
ATOM 754 O O . SER A 1 98 ? -5.686 0.283 10.586 1.00 92.19 98 SER A O 1
ATOM 756 N N . TYR A 1 99 ? -5.858 -1.943 10.371 1.00 94.94 99 TYR A N 1
ATOM 757 C CA . TYR A 1 99 ? -7.310 -1.999 10.503 1.00 94.94 99 TYR A CA 1
ATOM 758 C C . TYR A 1 99 ? -7.757 -1.514 11.885 1.00 94.94 99 TYR A C 1
ATOM 760 O O . TYR A 1 99 ? -8.658 -0.686 11.977 1.00 94.94 99 TYR A O 1
ATOM 768 N N . ARG A 1 100 ? -7.102 -1.986 12.957 1.00 94.06 100 ARG A N 1
ATOM 769 C CA . ARG A 1 100 ? -7.426 -1.623 14.344 1.00 94.06 100 ARG A CA 1
ATOM 770 C C . ARG A 1 100 ? -7.367 -0.112 14.572 1.00 94.06 100 ARG A C 1
ATOM 772 O O . ARG A 1 100 ? -8.300 0.438 15.150 1.00 94.06 100 ARG A O 1
ATOM 779 N N . VAL A 1 101 ? -6.290 0.545 14.135 1.00 93.75 101 VAL A N 1
ATOM 780 C CA . VAL A 1 101 ? -6.073 1.982 14.386 1.00 93.75 101 VAL A CA 1
ATOM 781 C C . VAL A 1 101 ? -6.872 2.896 13.458 1.00 93.75 101 VAL A C 1
ATOM 783 O O . VAL A 1 101 ? -7.081 4.048 13.817 1.00 93.75 101 VAL A O 1
ATOM 786 N N . LEU A 1 102 ? -7.311 2.413 12.290 1.00 95.06 102 LEU A N 1
ATOM 787 C CA . LEU A 1 102 ? -8.139 3.191 11.365 1.00 95.06 102 LEU A CA 1
ATOM 788 C C . LEU A 1 102 ? -9.548 3.415 11.908 1.00 95.06 102 LEU A C 1
ATOM 790 O O . LEU A 1 102 ? -10.113 2.512 12.513 1.00 95.06 102 LEU A O 1
ATOM 794 N N . ASP A 1 103 ? -10.133 4.570 11.627 1.00 95.06 103 ASP A N 1
ATOM 795 C CA . ASP A 1 103 ? -11.548 4.845 11.886 1.00 95.06 103 ASP A CA 1
ATOM 796 C C . ASP A 1 103 ? -12.446 3.998 10.965 1.00 95.06 103 ASP A C 1
ATOM 798 O O . ASP A 1 103 ? -12.004 3.467 9.937 1.00 95.06 103 ASP A O 1
ATOM 802 N N . GLU A 1 104 ? -13.726 3.864 11.309 1.00 93.81 104 GLU A N 1
ATOM 803 C CA . GLU A 1 104 ? -14.719 3.291 10.393 1.00 93.81 104 GLU A CA 1
ATOM 804 C C . GLU A 1 104 ? -14.840 4.142 9.120 1.00 93.81 104 GLU A C 1
ATOM 806 O O . GLU A 1 104 ? -14.822 5.370 9.175 1.00 93.81 104 GLU A O 1
ATOM 811 N N . GLY A 1 105 ? -14.863 3.498 7.946 1.00 94.44 105 GLY A N 1
ATOM 812 C CA . GLY A 1 105 ? -14.758 4.196 6.655 1.00 94.44 105 GLY A CA 1
ATOM 813 C C . GLY A 1 105 ? -13.374 4.813 6.379 1.00 94.44 105 GLY A C 1
ATOM 814 O O . GLY A 1 105 ? -13.151 5.426 5.327 1.00 94.44 105 GLY A O 1
ATOM 815 N N . GLY A 1 106 ? -12.419 4.644 7.300 1.00 95.94 106 GLY A N 1
ATOM 816 C CA . GLY A 1 106 ? -11.036 5.072 7.153 1.00 95.94 106 GLY A CA 1
ATOM 817 C C . GLY A 1 106 ? -10.331 4.339 6.012 1.00 95.94 106 GLY A C 1
ATOM 818 O O . GLY A 1 106 ? -10.594 3.166 5.727 1.00 95.94 106 GLY A O 1
ATOM 819 N N . LYS A 1 107 ? -9.407 5.031 5.341 1.00 96.44 107 LYS A N 1
ATOM 820 C CA . LYS A 1 107 ? -8.757 4.522 4.123 1.00 96.44 107 LYS A CA 1
ATOM 821 C C . LYS A 1 107 ? -7.291 4.170 4.336 1.00 96.44 107 LYS A C 1
ATOM 823 O O . LYS A 1 107 ? -6.557 4.880 5.016 1.00 96.44 107 LYS A O 1
ATOM 828 N N . ILE A 1 108 ? -6.839 3.106 3.685 1.00 95.81 108 ILE A N 1
ATOM 829 C CA . ILE A 1 108 ? -5.432 2.713 3.596 1.00 95.81 108 ILE A CA 1
ATOM 830 C C . ILE A 1 108 ? -4.973 2.750 2.139 1.00 95.81 108 ILE A C 1
ATOM 832 O O . ILE A 1 108 ?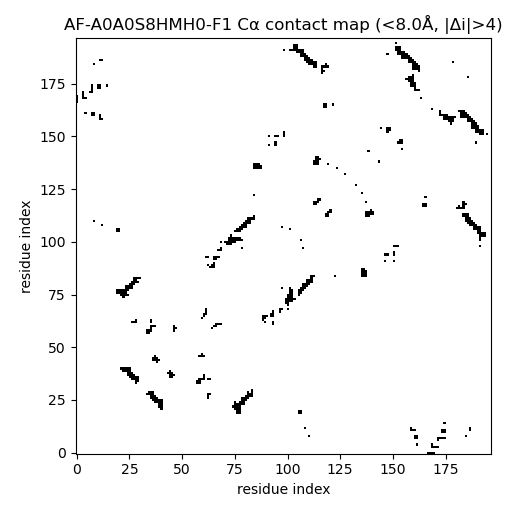 -5.633 2.209 1.261 1.00 95.81 108 ILE A O 1
ATOM 836 N N . ALA A 1 109 ? -3.827 3.365 1.870 1.00 95.69 109 ALA A N 1
ATOM 837 C CA . ALA A 1 109 ? -3.178 3.357 0.565 1.00 95.69 109 ALA A CA 1
ATOM 838 C C . ALA A 1 109 ? -1.861 2.580 0.660 1.00 95.69 109 ALA A C 1
ATOM 840 O O . ALA A 1 109 ? -0.968 3.013 1.383 1.00 95.69 109 ALA A O 1
ATOM 841 N N . ILE A 1 110 ? -1.719 1.458 -0.051 1.00 93.94 110 ILE A N 1
ATOM 842 C CA . ILE A 1 110 ? -0.516 0.608 -0.014 1.00 93.94 110 ILE A CA 1
ATOM 843 C C . ILE A 1 110 ? 0.210 0.655 -1.354 1.00 93.94 110 ILE A C 1
ATOM 845 O O . ILE A 1 110 ? -0.282 0.135 -2.351 1.00 93.94 110 ILE A O 1
ATOM 849 N N . GLY A 1 111 ? 1.399 1.250 -1.358 1.00 92.69 111 GLY A N 1
ATOM 850 C CA . GLY A 1 111 ? 2.327 1.283 -2.479 1.00 92.69 111 GLY A CA 1
ATOM 851 C C . GLY A 1 111 ? 3.301 0.110 -2.457 1.00 92.69 111 GLY A C 1
ATOM 852 O O . GLY A 1 111 ? 3.945 -0.135 -1.434 1.00 92.69 111 GLY A O 1
ATOM 853 N N . PHE A 1 112 ? 3.439 -0.603 -3.571 1.00 91.19 112 PHE A N 1
ATOM 854 C CA . PHE A 1 112 ? 4.417 -1.681 -3.721 1.00 91.19 112 PHE A CA 1
ATOM 855 C C . PHE A 1 112 ? 4.794 -1.921 -5.188 1.00 91.19 112 PHE A C 1
ATOM 857 O O . PHE A 1 112 ? 4.078 -1.539 -6.115 1.00 91.19 112 PHE A O 1
ATOM 864 N N . VAL A 1 113 ? 5.921 -2.604 -5.384 1.00 91.19 113 VAL A N 1
ATOM 865 C CA . VAL A 1 113 ? 6.370 -3.103 -6.689 1.00 91.19 113 VAL A CA 1
ATOM 866 C C . VAL A 1 113 ? 5.805 -4.513 -6.906 1.00 91.19 113 VAL A C 1
ATOM 868 O O . VAL A 1 113 ? 6.167 -5.420 -6.148 1.00 91.19 113 VAL A O 1
ATOM 871 N N . PRO A 1 114 ? 4.942 -4.747 -7.914 1.00 91.50 114 PRO A N 1
ATOM 872 C CA . PRO A 1 114 ? 4.401 -6.076 -8.180 1.00 91.50 114 PRO A CA 1
ATOM 873 C C . PRO A 1 114 ? 5.487 -7.035 -8.652 1.00 91.50 114 PRO A C 1
ATOM 875 O O . PRO A 1 114 ? 6.314 -6.680 -9.500 1.00 91.50 114 PRO A O 1
ATOM 878 N N . ARG A 1 115 ? 5.440 -8.276 -8.167 1.00 89.69 115 ARG A N 1
ATOM 879 C CA . ARG A 1 115 ? 6.389 -9.342 -8.526 1.00 89.69 115 ARG A CA 1
ATOM 880 C C . ARG A 1 115 ? 6.495 -9.577 -10.034 1.00 89.69 115 ARG A C 1
ATOM 882 O O . ARG A 1 115 ? 7.580 -9.864 -10.535 1.00 89.69 115 ARG A O 1
ATOM 889 N N . GLU A 1 116 ? 5.383 -9.462 -10.747 1.00 88.75 116 GLU A N 1
ATOM 890 C CA . GLU A 1 116 ? 5.278 -9.732 -12.181 1.00 88.75 116 GLU A CA 1
ATOM 891 C C . GLU A 1 116 ? 5.698 -8.538 -13.060 1.00 88.75 116 GLU A C 1
ATOM 893 O O . GLU A 1 116 ? 5.810 -8.686 -14.279 1.00 88.75 116 GLU A O 1
ATOM 898 N N . SER A 1 117 ? 5.966 -7.365 -12.477 1.00 92.12 117 SER A N 1
ATOM 899 C CA . SER A 1 117 ? 6.397 -6.178 -13.227 1.00 92.12 117 SER A CA 1
ATOM 900 C C . SER A 1 117 ? 7.858 -6.280 -13.694 1.00 92.12 117 SER A C 1
ATOM 902 O O . SER A 1 117 ? 8.654 -7.058 -13.157 1.00 92.12 117 SER A O 1
ATOM 904 N N . LEU A 1 118 ? 8.246 -5.466 -14.686 1.00 90.75 118 LEU A N 1
ATOM 905 C CA . LEU A 1 118 ? 9.652 -5.347 -15.110 1.00 90.75 118 LEU A CA 1
ATOM 906 C C . LEU A 1 118 ? 10.559 -4.917 -13.948 1.00 90.75 118 LEU A C 1
ATOM 908 O O . LEU A 1 118 ? 11.658 -5.446 -13.801 1.00 90.75 118 LEU A O 1
ATOM 912 N N . TRP A 1 119 ? 10.066 -4.018 -13.096 1.00 89.75 119 TRP A N 1
ATOM 913 C CA . TRP A 1 119 ? 10.752 -3.567 -11.887 1.00 89.75 119 TRP A CA 1
ATOM 914 C C . TRP A 1 119 ? 10.888 -4.687 -10.854 1.00 89.75 119 TRP A C 1
ATOM 916 O O . TRP A 1 119 ? 11.987 -4.929 -10.362 1.00 89.75 119 TRP A O 1
ATOM 926 N N . GLY A 1 120 ? 9.821 -5.443 -10.592 1.00 87.94 120 GLY A N 1
ATOM 927 C CA . GLY A 1 120 ? 9.846 -6.585 -9.673 1.00 87.94 120 GLY A CA 1
ATOM 928 C C . GLY A 1 120 ? 10.858 -7.656 -10.083 1.00 87.94 120 GLY A C 1
ATOM 929 O O . GLY A 1 120 ? 11.616 -8.146 -9.242 1.00 87.94 120 GLY A O 1
ATOM 930 N N . ARG A 1 121 ? 10.934 -7.971 -11.386 1.00 86.62 121 ARG A N 1
ATOM 931 C CA . ARG A 1 121 ? 11.971 -8.859 -11.940 1.00 86.62 121 ARG A CA 1
ATOM 932 C C . ARG A 1 121 ? 13.369 -8.268 -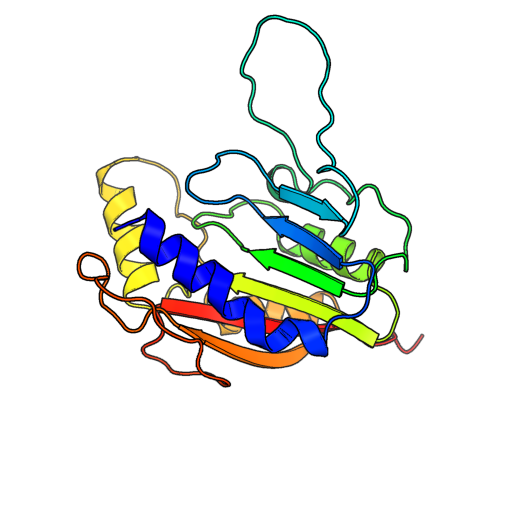11.779 1.00 86.62 121 ARG A C 1
ATOM 934 O O . ARG A 1 121 ? 14.239 -8.933 -11.228 1.00 86.62 121 ARG A O 1
ATOM 941 N N . PHE A 1 122 ? 13.562 -7.012 -12.177 1.00 86.00 122 PHE A N 1
ATOM 942 C CA . PHE A 1 122 ? 14.852 -6.330 -12.068 1.00 86.00 122 PHE A CA 1
ATOM 943 C C . PHE A 1 122 ? 15.400 -6.331 -10.636 1.00 86.00 122 PHE A C 1
ATOM 945 O O . PHE A 1 122 ? 16.565 -6.661 -10.422 1.00 86.00 122 PHE A O 1
ATOM 952 N N . TYR A 1 123 ? 14.572 -6.017 -9.639 1.00 79.44 123 TYR A N 1
ATOM 953 C CA . TYR A 1 123 ? 15.005 -5.997 -8.242 1.00 79.44 123 TYR A CA 1
ATOM 954 C C . TYR A 1 123 ? 15.351 -7.383 -7.702 1.00 79.44 123 TYR A C 1
ATOM 956 O O . TYR A 1 123 ? 16.352 -7.542 -6.995 1.00 79.44 123 TYR A O 1
ATOM 964 N N . ARG A 1 124 ? 14.568 -8.402 -8.073 1.00 77.00 124 ARG A N 1
ATOM 965 C CA . ARG A 1 124 ? 14.861 -9.797 -7.735 1.00 77.00 124 ARG A CA 1
ATOM 966 C C . ARG A 1 124 ? 16.205 -10.238 -8.320 1.00 77.00 124 ARG A C 1
ATOM 968 O O . ARG A 1 124 ? 17.026 -10.797 -7.593 1.00 77.00 124 ARG A O 1
ATOM 975 N N . ASP A 1 125 ? 16.443 -9.933 -9.592 1.00 77.56 125 ASP A N 1
ATOM 976 C CA . ASP A 1 125 ? 17.631 -10.373 -10.328 1.00 77.56 125 ASP A CA 1
ATOM 977 C C . ASP A 1 125 ? 18.889 -9.570 -9.933 1.00 77.56 125 ASP A C 1
ATOM 979 O O . ASP A 1 125 ? 19.999 -10.100 -9.928 1.00 77.56 125 ASP A O 1
ATOM 983 N N . ARG A 1 126 ? 18.743 -8.296 -9.537 1.00 71.94 126 ARG A N 1
ATOM 984 C CA . ARG A 1 126 ? 19.847 -7.478 -8.998 1.00 71.94 126 ARG A CA 1
ATOM 985 C C . ARG A 1 126 ? 20.312 -7.993 -7.636 1.00 71.94 126 ARG A C 1
ATOM 987 O O . ARG A 1 126 ? 21.507 -7.969 -7.356 1.00 71.94 126 ARG A O 1
ATOM 994 N N . ARG A 1 127 ? 19.394 -8.450 -6.776 1.00 61.53 127 ARG A N 1
ATOM 995 C CA . ARG A 1 127 ? 19.743 -8.934 -5.429 1.00 61.53 127 ARG A CA 1
ATOM 996 C C . ARG A 1 127 ? 20.251 -10.369 -5.397 1.00 61.53 127 ARG A C 1
ATOM 998 O O . ARG A 1 127 ? 21.122 -10.639 -4.574 1.00 61.53 127 ARG A O 1
ATOM 1005 N N . SER A 1 128 ? 19.790 -11.244 -6.294 1.00 56.75 128 SER A N 1
ATOM 1006 C CA . SER A 1 128 ? 20.341 -12.604 -6.416 1.00 56.75 128 SER A CA 1
ATOM 1007 C C . SER A 1 128 ? 21.837 -12.608 -6.752 1.00 56.75 128 SER A C 1
ATOM 1009 O O . SER A 1 128 ? 22.543 -13.537 -6.379 1.00 56.75 128 SER A O 1
ATOM 1011 N N . ARG A 1 129 ? 22.336 -11.546 -7.400 1.00 53.56 129 ARG A N 1
ATOM 1012 C CA . ARG A 1 129 ? 23.760 -11.360 -7.725 1.00 53.56 129 ARG A CA 1
ATOM 1013 C C . ARG A 1 129 ? 24.621 -10.866 -6.557 1.00 53.56 129 ARG A C 1
ATOM 1015 O O . ARG A 1 129 ? 25.837 -10.962 -6.643 1.00 53.56 129 ARG A O 1
ATOM 1022 N N . VAL A 1 130 ? 24.022 -10.300 -5.505 1.00 52.19 130 VAL A N 1
ATOM 1023 C CA . VAL A 1 130 ? 24.755 -9.613 -4.417 1.00 52.19 130 VAL A CA 1
ATOM 1024 C C . VAL A 1 130 ? 24.617 -10.331 -3.073 1.00 52.19 130 VAL A C 1
ATOM 1026 O O . VAL A 1 130 ? 25.514 -10.244 -2.241 1.00 52.19 130 VAL A O 1
ATOM 1029 N N . PHE A 1 131 ? 23.521 -11.056 -2.840 1.00 51.81 131 PHE A N 1
ATOM 1030 C CA . PHE A 1 131 ? 23.270 -11.723 -1.565 1.00 51.81 131 PHE A CA 1
ATOM 1031 C C . PHE A 1 131 ? 22.779 -13.160 -1.775 1.00 51.81 131 PHE A C 1
ATOM 1033 O O . PHE A 1 131 ? 21.775 -13.379 -2.449 1.00 51.81 131 PHE A O 1
ATOM 1040 N N . LEU A 1 132 ? 23.403 -14.123 -1.085 1.00 47.41 132 LEU A N 1
ATOM 1041 C CA . LEU A 1 132 ? 22.917 -15.505 -0.896 1.00 47.41 132 LEU A CA 1
ATOM 1042 C C . LEU A 1 132 ? 21.670 -15.567 0.024 1.00 47.41 132 LEU A C 1
ATOM 1044 O O . LEU A 1 132 ? 21.457 -16.530 0.755 1.00 47.41 132 LEU A O 1
ATOM 1048 N N . THR A 1 133 ? 20.862 -14.503 0.067 1.00 46.00 133 THR A N 1
ATOM 1049 C CA . THR A 1 133 ? 19.721 -14.387 0.983 1.00 46.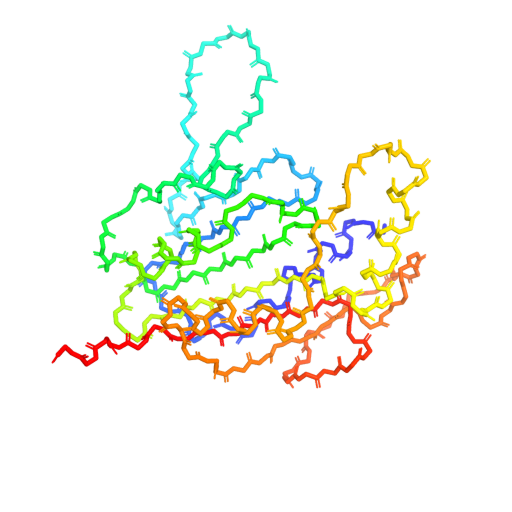00 133 THR A CA 1
ATOM 1050 C C . THR A 1 133 ? 18.502 -15.176 0.492 1.00 46.00 133 THR A C 1
ATOM 1052 O O . THR A 1 133 ? 18.232 -15.182 -0.713 1.00 46.00 133 THR A O 1
ATOM 1055 N N . PRO A 1 134 ? 17.708 -15.769 1.409 1.00 50.12 134 PRO A N 1
ATOM 1056 C CA . PRO A 1 134 ? 16.471 -16.477 1.082 1.00 50.12 134 PRO A CA 1
ATOM 1057 C C . PRO A 1 134 ? 15.503 -15.616 0.263 1.00 50.12 134 PRO A C 1
ATOM 1059 O O . PRO A 1 134 ? 15.475 -14.393 0.411 1.00 50.12 134 PRO A O 1
ATOM 1062 N N . LYS A 1 135 ? 14.694 -16.282 -0.575 1.00 54.12 135 LYS A N 1
ATOM 1063 C CA . LYS A 1 135 ? 13.681 -15.715 -1.486 1.00 54.12 135 LYS A CA 1
ATOM 1064 C C . LYS A 1 135 ? 13.039 -14.438 -0.919 1.00 54.12 135 LYS A C 1
ATOM 1066 O O . LYS A 1 135 ? 12.196 -14.501 -0.025 1.00 54.12 135 LYS A O 1
ATOM 1071 N N . LEU A 1 136 ? 13.430 -13.282 -1.464 1.00 58.81 136 LEU A N 1
ATOM 1072 C CA . LEU A 1 136 ? 12.806 -11.991 -1.168 1.00 58.81 136 LEU A CA 1
ATOM 1073 C C . LEU A 1 136 ? 11.304 -12.110 -1.410 1.00 58.81 136 LEU A C 1
ATOM 1075 O O . LEU A 1 136 ? 10.868 -12.479 -2.503 1.00 58.81 136 LEU A O 1
ATOM 1079 N N . ARG A 1 137 ? 10.508 -11.790 -0.390 1.00 69.12 137 ARG A N 1
ATOM 1080 C CA . ARG A 1 137 ? 9.060 -11.765 -0.546 1.00 69.12 137 ARG A CA 1
ATOM 1081 C C . ARG A 1 137 ? 8.683 -10.509 -1.325 1.00 69.12 137 ARG A C 1
ATOM 1083 O O . ARG A 1 137 ? 8.776 -9.398 -0.809 1.00 69.12 137 ARG A O 1
ATOM 1090 N N . ILE A 1 138 ? 8.305 -10.708 -2.582 1.00 76.31 138 ILE A N 1
ATOM 1091 C CA . ILE A 1 138 ? 7.683 -9.701 -3.440 1.00 76.31 138 ILE A CA 1
ATOM 1092 C C . ILE A 1 138 ? 6.266 -10.198 -3.714 1.00 76.31 138 ILE A C 1
ATOM 1094 O O . ILE A 1 138 ? 6.084 -11.349 -4.122 1.00 76.31 138 ILE A O 1
ATOM 1098 N N . TYR A 1 139 ? 5.281 -9.350 -3.433 1.00 86.38 139 TYR A N 1
ATOM 1099 C CA . TYR A 1 139 ? 3.872 -9.696 -3.568 1.00 86.38 139 TYR A CA 1
ATOM 1100 C C . TYR A 1 139 ? 3.408 -9.499 -5.011 1.00 86.38 139 TYR A C 1
ATOM 1102 O O . TYR A 1 139 ? 3.798 -8.533 -5.675 1.00 86.38 139 TYR A O 1
ATOM 1110 N N . SER A 1 140 ? 2.566 -10.408 -5.493 1.00 91.12 140 SER A N 1
ATOM 1111 C CA . SER A 1 140 ? 1.746 -10.128 -6.673 1.00 91.12 140 SER A CA 1
ATOM 1112 C C . SER A 1 140 ? 0.600 -9.179 -6.318 1.00 91.12 140 SER A C 1
ATOM 1114 O O . SER A 1 140 ? 0.266 -9.000 -5.143 1.00 91.12 140 SER A O 1
ATOM 1116 N N . LEU A 1 141 ? -0.039 -8.599 -7.337 1.00 93.25 141 LEU A N 1
ATOM 1117 C CA . LEU A 1 141 ? -1.255 -7.807 -7.138 1.00 93.25 141 LEU A CA 1
ATOM 1118 C C . LEU A 1 141 ? -2.343 -8.620 -6.419 1.00 93.25 141 LEU A C 1
ATOM 1120 O O . LEU A 1 141 ? -2.819 -8.205 -5.366 1.00 93.25 141 LEU A O 1
ATOM 1124 N N . LYS A 1 142 ? -2.631 -9.826 -6.923 1.00 94.00 142 LYS A N 1
ATOM 1125 C CA . LYS A 1 142 ? -3.642 -10.732 -6.355 1.00 94.00 142 LYS A CA 1
ATOM 1126 C C . LYS A 1 142 ? -3.345 -11.113 -4.906 1.00 94.00 142 LYS A C 1
ATOM 1128 O O . LYS A 1 142 ? -4.249 -11.178 -4.080 1.00 94.00 142 LYS A O 1
ATOM 1133 N N . GLU A 1 143 ? -2.076 -11.367 -4.582 1.00 92.81 143 GLU A N 1
ATOM 1134 C CA . GLU A 1 143 ? -1.668 -11.664 -3.208 1.00 92.81 143 GLU A CA 1
ATOM 1135 C C . GLU A 1 143 ? -1.910 -10.467 -2.286 1.00 92.81 143 GLU A C 1
ATOM 1137 O O . GLU A 1 143 ? -2.381 -10.659 -1.168 1.00 92.81 143 GLU A O 1
ATOM 1142 N N . MET A 1 144 ? -1.609 -9.243 -2.731 1.00 93.38 144 MET A N 1
ATOM 1143 C CA . MET A 1 144 ? -1.850 -8.043 -1.928 1.00 93.38 144 MET A CA 1
ATOM 1144 C C . MET A 1 144 ? -3.344 -7.815 -1.689 1.00 93.38 144 MET A C 1
ATOM 1146 O O . MET A 1 144 ? -3.752 -7.621 -0.545 1.00 93.38 144 MET A O 1
ATOM 1150 N N . GLU A 1 145 ? -4.159 -7.897 -2.742 1.00 95.50 145 GLU A N 1
ATOM 1151 C CA . GLU A 1 145 ? -5.617 -7.761 -2.656 1.00 95.50 145 GLU A CA 1
ATOM 1152 C C . GLU A 1 145 ? -6.209 -8.776 -1.682 1.00 95.50 145 GLU A C 1
ATOM 1154 O O . GLU A 1 145 ? -6.942 -8.404 -0.767 1.00 95.50 145 GLU A O 1
ATOM 1159 N N . HIS A 1 146 ? -5.824 -10.047 -1.821 1.00 95.38 146 HIS A N 1
ATOM 1160 C CA . HIS A 1 146 ? -6.263 -11.114 -0.930 1.00 95.38 146 HIS A CA 1
ATOM 1161 C C . HIS A 1 146 ? -5.921 -10.818 0.533 1.00 95.38 146 HIS A C 1
ATOM 1163 O O . HIS A 1 146 ? -6.788 -10.909 1.396 1.00 95.38 146 HIS A O 1
ATOM 1169 N N . ARG A 1 147 ? -4.688 -10.384 0.824 1.00 93.00 147 ARG A N 1
ATOM 1170 C CA . ARG A 1 147 ? -4.271 -10.049 2.197 1.00 93.00 147 ARG A CA 1
ATOM 1171 C C . ARG A 1 147 ? -5.008 -8.841 2.768 1.00 93.00 147 ARG A C 1
ATOM 1173 O O . ARG A 1 147 ? -5.302 -8.832 3.961 1.00 93.00 147 ARG A O 1
ATOM 1180 N N . MET A 1 148 ? -5.294 -7.831 1.950 1.00 95.19 148 MET A N 1
ATOM 1181 C CA . MET A 1 148 ? -6.092 -6.678 2.372 1.00 95.19 148 MET A CA 1
ATOM 1182 C C . MET A 1 148 ? -7.531 -7.095 2.696 1.00 95.19 148 MET A C 1
ATOM 1184 O O . MET A 1 148 ? -8.044 -6.725 3.751 1.00 95.19 148 MET A O 1
ATOM 1188 N N . MET A 1 149 ? -8.147 -7.919 1.847 1.00 95.44 149 MET A N 1
ATOM 1189 C CA . MET A 1 149 ? -9.496 -8.440 2.081 1.00 95.44 149 MET A CA 1
ATOM 1190 C C . MET A 1 149 ? -9.567 -9.325 3.331 1.00 95.44 149 MET A C 1
ATOM 1192 O O . MET A 1 149 ? -10.433 -9.107 4.171 1.00 95.44 149 MET A O 1
ATOM 1196 N N . GLU A 1 150 ? -8.613 -10.244 3.526 1.00 94.19 150 GLU A N 1
ATOM 1197 C CA . GLU A 1 150 ? -8.512 -11.061 4.751 1.00 94.19 150 GLU A CA 1
ATOM 1198 C C . GLU A 1 150 ? -8.402 -10.208 6.030 1.00 94.19 150 GLU A C 1
ATOM 1200 O O . GLU A 1 150 ? -8.847 -10.621 7.101 1.00 94.19 150 GLU A O 1
ATOM 1205 N N . ALA A 1 151 ? -7.793 -9.022 5.945 1.00 93.50 151 ALA A N 1
ATOM 1206 C CA . ALA A 1 151 ? -7.669 -8.110 7.078 1.00 93.50 151 ALA A CA 1
ATOM 1207 C C . ALA A 1 151 ? -8.949 -7.294 7.356 1.00 93.50 151 ALA A C 1
ATOM 1209 O O . ALA A 1 151 ? -9.042 -6.688 8.425 1.00 93.50 151 ALA A O 1
ATOM 1210 N N . GLY A 1 152 ? -9.930 -7.311 6.444 1.00 95.19 152 GLY A N 1
ATOM 1211 C CA . GLY A 1 152 ? -11.207 -6.596 6.551 1.00 95.19 152 GLY A CA 1
ATOM 1212 C C . GLY A 1 152 ? -11.328 -5.354 5.660 1.00 95.19 152 GLY A C 1
ATOM 1213 O O . GLY A 1 152 ? -12.274 -4.582 5.811 1.00 95.19 152 GLY A O 1
ATOM 1214 N N . PHE A 1 153 ? -10.388 -5.124 4.741 1.00 96.88 153 PHE A N 1
ATOM 1215 C CA . PHE A 1 153 ? -10.462 -3.992 3.817 1.00 96.88 153 PHE A CA 1
ATOM 1216 C C . PHE A 1 153 ? -11.232 -4.344 2.548 1.00 96.88 153 PHE A C 1
ATOM 1218 O O . PHE A 1 153 ? -11.066 -5.417 1.973 1.00 96.88 153 PHE A O 1
ATOM 1225 N N . SER A 1 154 ? -12.001 -3.385 2.047 1.00 96.75 154 SER A N 1
ATOM 1226 C CA . SER A 1 154 ? -12.544 -3.436 0.690 1.00 96.75 154 SER A CA 1
ATOM 1227 C C . SER A 1 154 ? -11.663 -2.659 -0.275 1.00 96.75 154 SER A C 1
ATOM 1229 O O . SER A 1 154 ? -11.224 -1.558 0.052 1.00 96.75 154 SER A O 1
ATOM 1231 N N . ILE A 1 155 ? -11.389 -3.223 -1.451 1.00 96.88 155 ILE A N 1
ATOM 1232 C CA . ILE A 1 155 ? -10.574 -2.564 -2.477 1.00 96.88 155 ILE A CA 1
ATOM 1233 C C . ILE A 1 155 ? -11.422 -1.510 -3.192 1.00 96.88 155 ILE A C 1
ATOM 1235 O O . ILE A 1 155 ? -12.463 -1.827 -3.757 1.00 96.88 155 ILE A O 1
ATOM 1239 N N . GLN A 1 156 ? -10.961 -0.262 -3.165 1.00 96.38 156 GLN A N 1
ATOM 1240 C CA . GLN A 1 156 ? -11.642 0.902 -3.742 1.00 96.38 156 GLN A CA 1
ATOM 1241 C C . GLN A 1 156 ? -11.041 1.333 -5.084 1.00 96.38 156 GLN A C 1
ATOM 1243 O O . GLN A 1 156 ? -11.678 2.034 -5.864 1.00 96.38 156 GLN A O 1
ATOM 12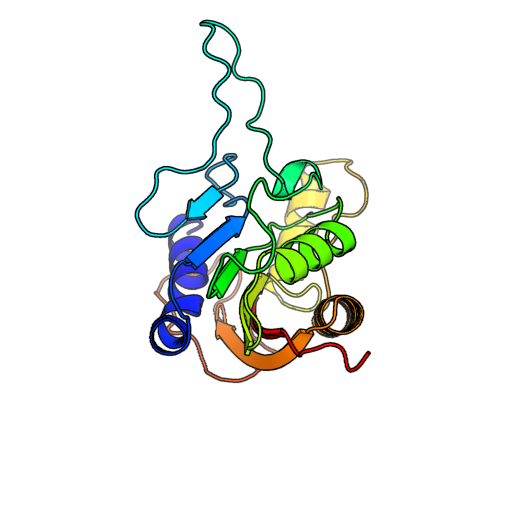48 N N . GLY A 1 157 ? -9.798 0.940 -5.365 1.00 95.81 157 GLY A N 1
ATOM 1249 C CA . GLY A 1 157 ? -9.169 1.215 -6.648 1.00 95.81 157 GLY A CA 1
ATOM 1250 C C . GLY A 1 157 ? -7.652 1.196 -6.605 1.00 95.81 157 GLY A C 1
ATOM 1251 O O . GLY A 1 157 ? -7.027 0.819 -5.611 1.00 95.81 157 GLY A O 1
ATOM 1252 N N . TYR A 1 158 ? -7.070 1.637 -7.717 1.00 96.12 158 TYR A N 1
ATOM 1253 C CA . TYR A 1 158 ? -5.640 1.550 -7.978 1.00 96.12 158 TYR A CA 1
ATOM 1254 C C . TYR A 1 158 ? -5.114 2.869 -8.529 1.00 96.12 158 TYR A C 1
ATOM 1256 O O . TYR A 1 158 ? -5.810 3.583 -9.255 1.00 96.12 158 TYR A O 1
ATOM 1264 N N . LEU A 1 159 ? -3.852 3.152 -8.242 1.00 96.88 159 LEU A N 1
ATOM 1265 C CA . LEU A 1 159 ? -3.033 4.055 -9.035 1.00 96.88 159 LEU A CA 1
ATOM 1266 C C . LEU A 1 159 ? -1.774 3.317 -9.455 1.00 96.88 159 LEU A C 1
ATOM 1268 O O . LEU A 1 159 ? -1.307 2.425 -8.749 1.00 96.88 159 LEU A O 1
ATOM 1272 N N . CYS A 1 160 ? -1.212 3.688 -10.596 1.00 96.19 160 CYS A N 1
ATOM 1273 C CA . CYS A 1 160 ? -0.003 3.053 -11.089 1.00 96.19 160 CYS A CA 1
ATOM 1274 C C . CYS A 1 160 ? 0.959 4.040 -11.755 1.00 96.19 160 CYS A C 1
ATOM 1276 O O . CYS A 1 160 ? 0.552 5.085 -12.260 1.00 96.19 160 CYS A O 1
ATOM 1278 N N . THR A 1 161 ? 2.252 3.732 -11.694 1.00 95.62 161 THR A N 1
ATOM 1279 C CA . THR A 1 161 ? 3.348 4.534 -12.263 1.00 95.62 161 THR A CA 1
ATOM 1280 C C . THR A 1 161 ? 4.581 3.641 -12.497 1.00 95.62 161 THR A C 1
ATOM 1282 O O . THR A 1 161 ? 4.482 2.416 -12.375 1.00 95.62 161 THR A O 1
ATOM 1285 N N . LEU A 1 162 ? 5.739 4.226 -12.814 1.00 93.31 162 LEU A N 1
ATOM 12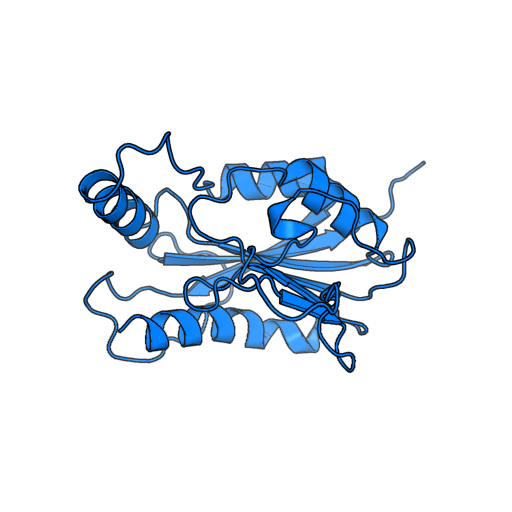86 C CA . LEU A 1 162 ? 6.975 3.536 -13.206 1.00 93.31 162 LEU A CA 1
ATOM 1287 C C . LEU A 1 162 ? 6.795 2.681 -14.472 1.00 93.31 162 LEU A C 1
ATOM 1289 O O . LEU A 1 162 ? 7.035 1.475 -14.469 1.00 93.31 162 LEU A O 1
ATOM 1293 N N . PHE A 1 163 ? 6.358 3.313 -15.556 1.00 94.88 163 PHE A N 1
ATOM 1294 C CA . PHE A 1 163 ? 6.263 2.742 -16.899 1.00 94.88 163 PHE A CA 1
ATOM 1295 C C . PHE A 1 163 ? 7.617 2.709 -17.621 1.00 94.88 163 PHE A C 1
ATOM 1297 O O . PHE A 1 163 ? 7.846 1.826 -18.450 1.00 94.88 163 PHE A O 1
ATOM 1304 N N . GLN A 1 164 ? 8.528 3.636 -17.303 1.00 93.75 164 GLN A N 1
ATOM 1305 C CA . GLN A 1 164 ? 9.921 3.590 -17.750 1.00 93.75 164 GLN A CA 1
ATOM 1306 C C . GLN A 1 164 ? 10.599 2.313 -17.252 1.00 93.75 164 GLN A C 1
ATOM 1308 O O . GLN A 1 164 ? 10.310 1.806 -16.165 1.00 93.75 164 GLN A O 1
ATOM 1313 N N . ARG A 1 165 ? 11.543 1.794 -18.040 1.00 90.94 165 ARG A N 1
ATOM 1314 C CA . ARG A 1 165 ? 12.285 0.587 -17.678 1.00 90.94 165 ARG A CA 1
ATOM 1315 C C . ARG A 1 165 ? 13.229 0.848 -16.494 1.00 90.94 165 ARG A C 1
ATOM 1317 O O . ARG A 1 165 ? 13.785 1.946 -16.366 1.00 90.94 165 ARG A O 1
ATOM 1324 N N . PRO A 1 166 ? 13.474 -0.166 -15.647 1.00 88.38 166 PRO A N 1
ATOM 1325 C CA . PRO A 1 166 ? 14.537 -0.096 -14.652 1.00 88.38 166 PRO A CA 1
ATOM 1326 C C . PRO A 1 166 ? 15.878 0.194 -15.332 1.00 88.38 166 PRO A C 1
ATOM 1328 O O . PRO A 1 166 ? 16.187 -0.414 -16.350 1.00 88.38 166 PRO A O 1
ATOM 1331 N N . GLY A 1 167 ? 16.678 1.115 -14.793 1.00 85.25 167 GLY A N 1
ATOM 1332 C CA . GLY A 1 167 ? 17.926 1.527 -15.453 1.00 85.25 167 GLY A CA 1
ATOM 1333 C C . GLY A 1 167 ? 17.771 2.679 -16.456 1.00 85.25 167 GLY A C 1
ATOM 1334 O O . GLY A 1 167 ? 18.773 3.237 -16.888 1.00 85.25 167 GLY A O 1
ATOM 1335 N N . GLU A 1 168 ? 16.544 3.078 -16.801 1.00 88.81 168 GLU A N 1
ATOM 1336 C CA . GLU A 1 168 ? 16.286 4.061 -17.866 1.00 88.81 168 GLU A CA 1
ATOM 1337 C C . GLU A 1 168 ? 15.422 5.245 -17.407 1.00 88.81 168 GLU A C 1
ATOM 1339 O O . GLU A 1 168 ? 15.129 6.130 -18.204 1.00 88.81 168 GLU A O 1
ATOM 1344 N N . ALA A 1 169 ? 15.036 5.298 -16.127 1.00 88.00 169 ALA A N 1
ATOM 1345 C CA . ALA A 1 169 ? 14.233 6.392 -15.584 1.00 88.00 169 ALA A CA 1
ATOM 1346 C C . ALA A 1 169 ? 14.975 7.741 -15.682 1.00 88.00 169 ALA A C 1
ATOM 1348 O O . ALA A 1 169 ? 15.956 7.974 -14.960 1.00 88.00 169 ALA A O 1
ATOM 1349 N N . LYS A 1 170 ? 14.482 8.626 -16.554 1.00 90.44 170 LYS A N 1
ATOM 1350 C CA . LYS A 1 170 ? 15.045 9.953 -16.859 1.00 90.44 170 LYS A CA 1
ATOM 1351 C C . LYS A 1 170 ? 14.119 11.093 -16.449 1.00 90.44 170 LYS A C 1
ATOM 1353 O O . LYS A 1 170 ? 14.606 12.142 -16.036 1.00 90.44 170 LYS A O 1
ATOM 1358 N N . GLU A 1 171 ? 12.808 10.865 -16.479 1.00 92.50 171 GLU A N 1
ATOM 1359 C CA . GLU A 1 171 ? 11.801 11.894 -16.206 1.00 92.50 171 GLU A CA 1
ATOM 1360 C C . GLU A 1 171 ? 10.787 11.467 -15.144 1.00 92.50 171 GLU A C 1
ATOM 1362 O O . GLU A 1 171 ? 10.623 10.282 -14.847 1.00 92.50 171 GLU A O 1
ATOM 1367 N N . PHE A 1 172 ? 10.122 12.452 -14.538 1.00 91.62 172 PHE A N 1
ATOM 1368 C CA . PHE A 1 172 ? 9.071 12.202 -13.558 1.00 91.62 172 PHE A CA 1
ATOM 1369 C C . PHE A 1 172 ? 7.787 11.734 -14.248 1.00 91.62 172 PHE A C 1
ATOM 1371 O O . PHE A 1 172 ? 7.259 12.418 -15.120 1.00 91.62 172 PHE A O 1
ATOM 1378 N N . GLU A 1 173 ? 7.230 10.617 -13.788 1.00 93.12 173 GLU A N 1
ATOM 1379 C CA . GLU A 1 173 ? 5.956 10.096 -14.274 1.00 93.12 173 GLU A CA 1
ATOM 1380 C C . GLU A 1 173 ? 4.815 10.426 -13.318 1.00 93.12 173 GLU A C 1
ATOM 1382 O O . GLU A 1 173 ? 4.828 10.057 -12.139 1.00 93.12 173 GLU A O 1
ATOM 1387 N N . LYS A 1 174 ? 3.783 11.087 -13.846 1.00 92.81 174 LYS A N 1
ATOM 1388 C CA . LYS A 1 174 ? 2.531 11.277 -13.113 1.00 92.81 174 LYS A CA 1
ATOM 1389 C C . LYS A 1 174 ? 1.816 9.928 -12.955 1.00 92.81 174 LYS A C 1
ATOM 1391 O O . LYS A 1 174 ? 1.802 9.143 -13.904 1.00 92.81 174 LYS A O 1
ATOM 1396 N N . PRO A 1 175 ? 1.188 9.657 -11.798 1.00 94.12 175 PRO A N 1
ATOM 1397 C CA . PRO A 1 175 ? 0.414 8.438 -11.626 1.00 94.12 175 PRO A CA 1
ATOM 1398 C C . PRO A 1 175 ? -0.801 8.400 -12.551 1.00 94.12 175 PRO A C 1
ATOM 1400 O O . PRO A 1 175 ? -1.521 9.386 -12.708 1.00 94.12 175 PRO A O 1
ATOM 1403 N N . PHE A 1 176 ? -1.060 7.221 -13.099 1.00 96.31 176 PHE A N 1
ATOM 1404 C CA . PHE A 1 176 ? -2.286 6.884 -13.800 1.00 96.31 176 PHE A CA 1
ATOM 1405 C C . PHE A 1 176 ? -3.324 6.346 -12.804 1.00 96.31 176 PHE A C 1
ATOM 1407 O O . PHE A 1 176 ? -2.986 5.547 -11.929 1.00 96.31 176 PHE A O 1
ATOM 1414 N N . ARG A 1 177 ? -4.588 6.773 -12.926 1.00 95.38 177 ARG A N 1
ATOM 1415 C CA . ARG A 1 177 ? -5.707 6.225 -12.139 1.00 95.38 177 ARG A CA 1
ATOM 1416 C C . ARG A 1 177 ? -6.214 4.940 -12.786 1.00 95.38 177 ARG A C 1
ATOM 1418 O O . ARG A 1 177 ? -6.547 4.942 -13.965 1.00 95.38 177 ARG A O 1
ATOM 1425 N N . GLY A 1 178 ? -6.307 3.874 -12.003 1.00 94.25 178 GLY A N 1
ATOM 1426 C CA . GLY A 1 178 ? -6.591 2.523 -12.472 1.00 94.25 178 GLY A CA 1
ATOM 1427 C C . GLY A 1 178 ? -5.333 1.659 -12.554 1.00 94.25 178 GLY A C 1
ATOM 1428 O O . GLY A 1 178 ? -4.239 2.060 -12.149 1.00 94.25 178 GLY A O 1
ATOM 1429 N N . TYR A 1 179 ? -5.506 0.445 -13.067 1.00 93.00 179 TYR A N 1
ATOM 1430 C CA . TYR A 1 179 ? -4.437 -0.537 -13.212 1.00 93.00 179 TYR A CA 1
ATOM 1431 C C . TYR A 1 179 ? -3.951 -0.614 -14.661 1.00 93.00 179 TYR A C 1
ATOM 1433 O O . TYR A 1 179 ? -4.747 -0.620 -15.599 1.00 93.00 179 TYR A O 1
ATOM 1441 N N . ARG A 1 180 ? -2.630 -0.711 -14.839 1.00 93.81 180 ARG A N 1
ATOM 1442 C CA . ARG A 1 180 ? -1.986 -1.033 -16.115 1.00 93.81 180 ARG A CA 1
ATOM 1443 C C . ARG A 1 180 ? -0.915 -2.087 -15.888 1.00 93.81 180 ARG A C 1
ATOM 1445 O O . ARG A 1 180 ? -0.058 -1.921 -15.023 1.00 93.81 180 ARG A O 1
ATOM 1452 N N . PHE A 1 181 ? -0.936 -3.138 -16.701 1.00 89.06 181 PHE A N 1
ATOM 1453 C CA . PHE A 1 181 ? -0.016 -4.269 -16.575 1.00 89.06 181 PHE A CA 1
ATOM 1454 C C . PHE A 1 181 ? 1.463 -3.869 -16.706 1.00 89.06 181 PHE A C 1
ATOM 1456 O O . PHE A 1 181 ? 2.323 -4.473 -16.070 1.00 89.06 181 PHE A O 1
ATOM 1463 N N . GLN A 1 182 ? 1.770 -2.834 -17.496 1.00 92.06 182 GLN A N 1
ATOM 1464 C CA . GLN A 1 182 ? 3.144 -2.366 -17.703 1.00 92.06 182 GLN A CA 1
ATOM 1465 C C . GLN A 1 182 ? 3.720 -1.583 -16.511 1.00 92.06 182 GLN A C 1
ATOM 1467 O O . GLN A 1 182 ? 4.909 -1.272 -16.521 1.00 92.06 182 GLN A O 1
ATOM 1472 N N . ALA A 1 183 ? 2.910 -1.236 -15.507 1.00 94.88 183 ALA A N 1
ATOM 1473 C CA . ALA A 1 183 ? 3.358 -0.412 -14.393 1.00 94.88 183 ALA A CA 1
ATOM 1474 C C . ALA A 1 183 ? 4.350 -1.145 -13.476 1.00 94.88 183 ALA A C 1
ATOM 1476 O O . ALA A 1 183 ? 4.147 -2.298 -13.089 1.00 94.88 183 ALA A O 1
ATOM 1477 N N . GLY A 1 184 ? 5.409 -0.440 -13.084 1.00 93.56 184 GLY A N 1
ATOM 1478 C CA . GLY A 1 184 ? 6.403 -0.898 -12.118 1.00 93.56 184 GLY A CA 1
ATOM 1479 C C . GLY A 1 184 ? 5.988 -0.733 -10.663 1.00 93.56 184 GLY A C 1
ATOM 1480 O O . GLY A 1 184 ? 6.458 -1.478 -9.810 1.00 93.56 184 GLY A O 1
ATOM 1481 N N . PHE A 1 185 ? 5.102 0.219 -10.373 1.00 93.69 185 PHE A N 1
ATOM 1482 C CA . PHE A 1 185 ? 4.641 0.514 -9.021 1.00 93.69 185 PHE A CA 1
ATOM 1483 C C . PHE A 1 185 ? 3.131 0.694 -8.998 1.00 93.69 185 PHE A C 1
ATOM 1485 O O . PHE A 1 185 ? 2.569 1.403 -9.838 1.00 93.69 185 PHE A O 1
ATOM 1492 N N . LEU A 1 186 ? 2.486 0.070 -8.016 1.00 95.81 186 LEU A N 1
ATOM 1493 C CA . LEU A 1 186 ? 1.051 0.161 -7.784 1.00 95.81 186 LEU A CA 1
ATOM 1494 C C . LEU A 1 186 ? 0.784 0.746 -6.407 1.00 95.81 186 LEU A C 1
ATOM 1496 O O . LEU A 1 186 ? 1.472 0.407 -5.450 1.00 95.81 186 LEU A O 1
ATOM 1500 N N . VAL A 1 187 ? -0.259 1.563 -6.310 1.00 95.88 187 VAL A N 1
ATOM 1501 C CA . VAL A 1 187 ? -0.885 1.975 -5.057 1.00 95.88 187 VAL A CA 1
ATOM 1502 C C . VAL A 1 187 ? -2.287 1.387 -5.025 1.00 95.88 187 VAL A C 1
ATOM 1504 O O . VAL A 1 187 ? -3.098 1.697 -5.895 1.00 95.88 187 VAL A O 1
ATOM 1507 N N . LEU A 1 188 ? -2.574 0.554 -4.031 1.00 96.50 188 LEU A N 1
ATOM 1508 C CA . LEU A 1 188 ? -3.907 0.007 -3.784 1.00 96.50 188 LEU A CA 1
ATOM 1509 C C . LEU A 1 188 ? -4.596 0.853 -2.729 1.00 96.50 188 LEU A C 1
ATOM 1511 O O . LEU A 1 188 ? -4.041 1.057 -1.650 1.00 96.50 188 LEU A O 1
ATOM 1515 N N . LEU A 1 189 ? -5.801 1.321 -3.034 1.00 97.31 189 LEU A N 1
ATOM 1516 C CA . LEU A 1 189 ? -6.658 2.003 -2.078 1.00 97.31 189 LEU A CA 1
ATOM 1517 C C . LEU A 1 189 ? -7.632 0.993 -1.477 1.00 97.31 189 LEU A C 1
ATOM 1519 O O . LEU A 1 189 ? -8.400 0.359 -2.198 1.00 97.31 189 LEU A O 1
ATOM 1523 N N . GLY A 1 190 ? -7.598 0.859 -0.158 1.00 97.19 190 GLY A N 1
ATOM 1524 C CA . GLY A 1 190 ? -8.535 0.073 0.625 1.00 97.19 190 GLY A CA 1
ATOM 1525 C C . GLY A 1 190 ? -9.334 0.948 1.581 1.00 97.19 190 GLY A C 1
ATOM 1526 O O . GLY A 1 190 ? -8.848 1.979 2.043 1.00 97.19 190 GLY A O 1
ATOM 1527 N N . GLU A 1 191 ? -10.539 0.513 1.912 1.00 97.06 191 GLU A N 1
ATOM 1528 C CA . GLU A 1 191 ? -11.392 1.137 2.921 1.00 97.06 191 GLU A CA 1
ATOM 1529 C C . GLU A 1 191 ? -11.751 0.122 4.001 1.00 97.06 191 GLU A C 1
ATOM 1531 O O . GLU A 1 191 ? -12.122 -1.018 3.691 1.00 97.06 191 GLU A O 1
ATOM 1536 N N . ARG A 1 192 ? -11.613 0.531 5.266 1.00 95.00 192 ARG A N 1
ATOM 1537 C CA . ARG A 1 192 ? -12.063 -0.244 6.420 1.00 95.00 192 ARG A CA 1
ATOM 1538 C C . ARG A 1 192 ? -13.592 -0.255 6.423 1.00 95.00 192 ARG A C 1
ATOM 1540 O O . ARG A 1 192 ? -14.216 0.784 6.623 1.00 95.00 192 ARG A O 1
ATOM 1547 N N . ARG A 1 193 ? -14.181 -1.438 6.246 1.00 86.19 193 ARG A N 1
ATOM 1548 C CA . ARG A 1 193 ? -15.616 -1.649 6.476 1.00 86.19 193 ARG A CA 1
ATOM 1549 C C . ARG A 1 193 ? -15.880 -1.858 7.963 1.00 86.19 193 ARG A C 1
ATOM 1551 O O . ARG A 1 193 ? -14.990 -2.306 8.681 1.00 86.19 193 ARG A O 1
ATOM 1558 N N . ALA A 1 194 ? -17.085 -1.548 8.431 1.00 72.62 194 ALA A N 1
ATOM 1559 C CA . ALA A 1 194 ? -17.545 -2.114 9.692 1.00 72.62 194 ALA A CA 1
ATOM 1560 C C . ALA A 1 194 ? -17.595 -3.644 9.535 1.00 72.62 194 ALA A C 1
ATOM 1562 O O . ALA A 1 194 ? -17.898 -4.147 8.450 1.00 72.62 194 ALA A O 1
ATOM 1563 N N . ARG A 1 195 ? -17.234 -4.392 10.581 1.00 65.44 195 ARG A N 1
ATOM 1564 C CA . ARG A 1 195 ? -17.615 -5.805 10.615 1.00 65.44 195 ARG A CA 1
ATOM 1565 C C . ARG A 1 195 ? -19.060 -5.806 11.067 1.00 65.44 195 ARG A C 1
ATOM 1567 O O . ARG A 1 195 ? -19.321 -5.297 12.152 1.00 65.44 195 ARG A O 1
ATOM 1574 N N . ASP A 1 196 ? -19.950 -6.339 10.245 1.00 51.41 196 ASP A N 1
ATOM 1575 C CA . ASP A 1 196 ? -21.272 -6.717 10.723 1.00 51.41 196 ASP A CA 1
ATOM 1576 C C . ASP A 1 196 ? -21.031 -7.786 11.804 1.00 51.41 196 ASP A C 1
ATOM 1578 O O . ASP A 1 196 ? -20.436 -8.832 11.522 1.00 51.41 196 ASP A O 1
ATOM 1582 N N . VAL A 1 197 ? -21.314 -7.430 13.060 1.00 42.78 197 VAL A N 1
ATOM 1583 C CA . VAL A 1 197 ? -21.213 -8.314 14.233 1.00 42.78 197 VAL A CA 1
ATOM 1584 C C . VAL A 1 197 ? -22.501 -9.106 14.356 1.00 42.78 197 VAL A C 1
ATOM 1586 O O . VAL A 1 197 ? -23.572 -8.474 14.227 1.00 42.78 197 VAL A O 1
#

Mean predicted aligned error: 8.85 Å

Foldseek 3Di:
DLVQVLVQLVLLCVVCVVVADPQEFEFEDRPPPLATAGDTVPDDGPFPPPDDPDDCDRTDDCQQAVDADPAAFQQGQEYEYEYDWLSPDHLLSVLLNRLRNHHAQRKYKYKFFACQELLVVVVQVVVVVPDPDPDRDHHHPVRVCVSNVVSQWDWPFKKFADLDHVVGDDDHDRIDTHDDRNGRMMITMITHHDPPD

Secondary structure (DSSP, 8-state):
-HHHHHHHHHHTTGGGGGG-PSSEEEEEE-TTT-SEEEEETTS---------SS--PPPP-HHHH-PPPSS-TT-EEEEEEEPPTT--S-HHHHHHHHHHHEEEEEEEEEEE--TTSHHHHHHHHHHHTT----------HHHHHHHHHHHTEEEEEEEEE--SPTT---SPPPPEES--TT-SEEEEEEEEPPP--

Nearest PDB structures (foldseek):
  1vlm-assembly1_A  TM=8.935E-01  e=1.145E-11  Thermotoga maritima MSB8
  1vlm-assembly2_B  TM=8.437E-01  e=8.872E-12  Thermotoga maritima MSB8
  8zc7-assembly1_A  TM=6.095E-01  e=4.884E-06  Streptomyces caespitosus
  8zc8-assembly1_A  TM=6.384E-01  e=7.164E-06  Streptomyces caespitosus
  8zc8-assembly1_B  TM=6.084E-01  e=2.919E-05  Streptomyces caespitosus

Radius of gyration: 16.67 Å; Cα contacts (8 Å, |Δi|>4): 377; chains: 1; bounding box: 48×34×43 Å

pLDDT: mean 77.84, std 20.07, range [26.75, 97.31]

Sequence (197 aa):
MERLVLKIEKGAFSPLFPLLAKPRLELGIWPHSKRPILSLSGRKPFSKTSSRKGNRKGMESPVTTGRAIPLDSQSVGSILMILPEGFACGLKKLLHESYRVLDEGGKIAIGFVPRESLWGRFYRDRRSRVFLTPKLRIYSLKEMEHRMMEAGFSIQGYLCTLFQRPGEAKEFEKPFRGYRFQAGFLVLLGERRARDV